Protein AF-A0A7S2WQY6-F1 (afdb_monomer_lite)

Structure (mmCIF, N/CA/C/O backbone):
data_AF-A0A7S2WQY6-F1
#
_entry.id   AF-A0A7S2WQY6-F1
#
loop_
_atom_site.group_PDB
_atom_site.id
_atom_site.type_symbol
_atom_site.label_atom_id
_atom_site.label_alt_id
_atom_site.label_comp_id
_atom_site.label_asym_id
_atom_site.label_entity_id
_atom_site.label_seq_id
_atom_site.pdbx_PDB_ins_code
_atom_site.Cartn_x
_atom_site.Cartn_y
_atom_site.Cartn_z
_atom_site.occupancy
_atom_site.B_iso_or_equiv
_atom_site.auth_seq_id
_atom_site.auth_comp_id
_atom_site.auth_asym_id
_atom_site.auth_atom_id
_atom_site.pdbx_PDB_model_num
ATOM 1 N N . GLU A 1 1 ? -22.633 -5.099 -7.190 1.00 46.19 1 GLU A N 1
ATOM 2 C CA . GLU A 1 1 ? -22.118 -6.079 -6.218 1.00 46.19 1 GLU A CA 1
ATOM 3 C C . GLU A 1 1 ? -22.083 -5.465 -4.827 1.00 46.19 1 GLU A C 1
ATOM 5 O O . GLU A 1 1 ? -21.557 -4.365 -4.621 1.00 46.19 1 GLU A O 1
ATOM 10 N N . GLU A 1 2 ? -22.761 -6.119 -3.889 1.00 47.00 2 GLU A N 1
ATOM 11 C CA . GLU A 1 2 ? -22.623 -5.824 -2.467 1.00 47.00 2 GLU A CA 1
ATOM 12 C C . GLU A 1 2 ? -21.165 -6.069 -2.076 1.00 47.00 2 GLU A C 1
ATOM 14 O O . GLU A 1 2 ? -20.546 -7.041 -2.491 1.00 47.00 2 GLU A O 1
ATOM 19 N N . THR A 1 3 ? -20.582 -5.138 -1.329 1.00 50.50 3 THR A N 1
ATOM 20 C CA . THR A 1 3 ? -19.320 -5.430 -0.648 1.00 50.50 3 THR A CA 1
ATOM 21 C C . THR A 1 3 ? -19.703 -6.437 0.418 1.00 50.50 3 THR A C 1
ATOM 23 O O . THR A 1 3 ? -20.704 -6.178 1.096 1.00 50.50 3 THR A O 1
ATOM 26 N N . PRO A 1 4 ? -18.971 -7.548 0.566 1.00 53.75 4 PRO A N 1
ATOM 27 C CA . PRO A 1 4 ? -19.271 -8.510 1.612 1.00 53.75 4 PRO A CA 1
ATOM 28 C C . PRO A 1 4 ? -19.382 -7.768 2.946 1.00 53.75 4 PRO A C 1
ATOM 30 O O . PRO A 1 4 ? -18.560 -6.891 3.230 1.00 53.75 4 PRO A O 1
ATOM 33 N N . ALA A 1 5 ? -20.402 -8.089 3.744 1.00 59.84 5 ALA A N 1
ATOM 34 C CA . ALA A 1 5 ? -20.611 -7.499 5.071 1.00 59.84 5 ALA A CA 1
ATOM 35 C C . ALA A 1 5 ? -19.356 -7.606 5.975 1.00 59.84 5 ALA A C 1
ATOM 37 O O . ALA A 1 5 ? -19.172 -6.811 6.902 1.00 59.84 5 ALA A O 1
ATOM 38 N N . ASP A 1 6 ? -18.439 -8.507 5.620 1.00 79.38 6 ASP A N 1
ATOM 39 C CA . ASP A 1 6 ? -17.255 -8.904 6.377 1.00 79.38 6 ASP A CA 1
ATOM 40 C C . ASP A 1 6 ? -15.957 -8.175 5.975 1.00 79.38 6 ASP A C 1
ATOM 42 O O . ASP A 1 6 ? -14.879 -8.560 6.408 1.00 79.38 6 ASP A O 1
ATOM 46 N N . VAL A 1 7 ? -16.013 -7.119 5.152 1.00 91.31 7 VAL A N 1
ATOM 47 C CA . VAL A 1 7 ? -14.800 -6.355 4.789 1.00 91.31 7 VAL A CA 1
ATOM 48 C C . VAL A 1 7 ? -14.558 -5.205 5.763 1.00 91.31 7 VAL A C 1
ATOM 50 O O . VAL A 1 7 ? -15.402 -4.320 5.891 1.00 91.31 7 VAL A O 1
ATOM 53 N N . ASP A 1 8 ? -13.395 -5.174 6.415 1.00 94.38 8 ASP A N 1
ATOM 54 C CA . ASP A 1 8 ? -13.014 -4.072 7.314 1.00 94.38 8 ASP A CA 1
ATOM 55 C C . ASP A 1 8 ? -12.303 -2.924 6.601 1.00 94.38 8 ASP A C 1
ATOM 57 O O . ASP A 1 8 ? -12.473 -1.763 6.980 1.00 94.38 8 ASP A O 1
ATOM 61 N N . VAL A 1 9 ? -11.532 -3.241 5.557 1.00 96.25 9 VAL A N 1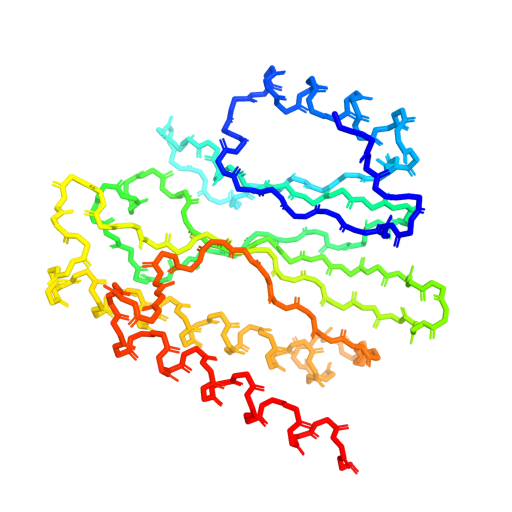
ATOM 62 C CA . VAL A 1 9 ? -10.657 -2.304 4.846 1.00 96.25 9 VAL A CA 1
ATOM 63 C C . VAL A 1 9 ? -10.674 -2.591 3.346 1.00 96.25 9 VAL A C 1
ATOM 65 O O . VAL A 1 9 ? -10.627 -3.743 2.925 1.00 96.25 9 VAL A O 1
ATOM 68 N N . VAL A 1 10 ? -10.686 -1.536 2.527 1.00 96.69 10 VAL A N 1
ATOM 69 C CA . VAL A 1 10 ? -10.531 -1.622 1.068 1.00 96.69 10 VAL A CA 1
ATOM 70 C C . VAL A 1 10 ? -9.435 -0.673 0.595 1.00 96.69 10 VAL A C 1
ATOM 72 O O . VAL A 1 10 ? -9.476 0.528 0.870 1.00 96.69 10 VAL A O 1
ATOM 75 N N . CYS A 1 11 ? -8.487 -1.203 -0.174 1.00 97.31 11 CYS A N 1
ATOM 76 C CA . CYS A 1 11 ? -7.431 -0.443 -0.838 1.00 97.31 11 CYS A CA 1
ATOM 77 C C . CYS A 1 11 ? -7.786 -0.229 -2.313 1.00 97.31 11 CYS A C 1
ATOM 79 O O . CYS A 1 11 ? -8.056 -1.189 -3.027 1.00 97.31 11 CYS A O 1
ATOM 81 N N . PHE A 1 12 ? -7.751 1.019 -2.776 1.00 96.88 12 PHE A N 1
ATOM 82 C CA . PHE A 1 12 ? -7.933 1.378 -4.183 1.00 96.88 12 PHE A CA 1
ATOM 83 C C . PHE A 1 12 ? -6.634 1.897 -4.792 1.00 96.88 12 PHE A C 1
ATOM 85 O O . PHE A 1 12 ? -5.891 2.646 -4.147 1.00 96.88 12 PHE A O 1
ATOM 92 N N . GLN A 1 13 ? -6.432 1.565 -6.063 1.00 94.75 13 GLN A N 1
ATOM 93 C CA . GLN A 1 13 ? -5.445 2.158 -6.957 1.00 94.75 13 GLN A CA 1
ATOM 94 C C . GLN A 1 13 ? -6.175 2.911 -8.083 1.00 94.75 13 GLN A C 1
ATOM 96 O O . GLN A 1 13 ? -7.390 2.801 -8.243 1.00 94.75 13 GLN A O 1
ATOM 101 N N . GLU A 1 14 ? -5.436 3.734 -8.828 1.00 92.38 14 GLU A N 1
ATOM 102 C CA . GLU A 1 14 ? -5.928 4.486 -9.999 1.00 92.38 14 GLU A CA 1
ATOM 103 C C . GLU A 1 14 ? -7.107 5.448 -9.770 1.00 92.38 14 GLU A C 1
ATOM 105 O O . GLU A 1 14 ? -7.723 5.972 -10.701 1.00 92.38 14 GLU A O 1
ATOM 110 N N . LEU A 1 15 ? -7.379 5.808 -8.518 1.00 93.00 15 LEU A N 1
ATOM 111 C CA . LEU A 1 15 ? -8.410 6.775 -8.160 1.00 93.00 15 LEU A CA 1
ATOM 112 C C . LEU A 1 15 ? -7.864 8.209 -8.251 1.00 93.00 15 LEU A C 1
ATOM 114 O O . LEU A 1 15 ? -7.703 8.933 -7.260 1.00 93.00 15 LEU A O 1
ATOM 118 N N . TYR A 1 16 ? -7.498 8.609 -9.469 1.00 88.94 16 TYR A N 1
ATOM 119 C CA . TYR A 1 16 ? -6.784 9.855 -9.758 1.00 88.94 16 TYR A CA 1
ATOM 120 C C . TYR A 1 16 ? -7.664 11.098 -9.600 1.00 88.94 16 TYR A C 1
ATOM 122 O O . TYR A 1 16 ? -7.286 12.069 -8.937 1.00 88.94 16 TYR A O 1
ATOM 130 N N . HIS A 1 17 ? -8.863 11.072 -10.179 1.00 89.38 17 HIS A N 1
ATOM 131 C CA . HIS A 1 17 ? -9.709 12.257 -10.259 1.00 89.38 17 HIS A CA 1
ATOM 132 C C . HIS A 1 17 ? -10.470 12.506 -8.942 1.00 89.38 17 HIS A C 1
ATOM 134 O O . HIS A 1 17 ? -11.079 11.576 -8.408 1.00 89.38 17 HIS A O 1
ATOM 140 N N . PRO A 1 18 ? -10.511 13.745 -8.410 1.00 90.50 18 PRO A N 1
ATOM 141 C CA . PRO A 1 18 ? -11.252 14.052 -7.183 1.00 90.50 18 PRO A CA 1
ATOM 142 C C . PRO A 1 18 ? -12.754 13.746 -7.279 1.00 90.50 18 PRO A C 1
ATOM 144 O O . PRO A 1 18 ? -13.321 13.251 -6.310 1.00 90.50 18 PRO A O 1
ATOM 147 N N . HIS A 1 19 ? -13.394 13.964 -8.434 1.00 93.62 19 HIS A N 1
ATOM 148 C CA . HIS A 1 19 ? -14.803 13.579 -8.625 1.00 93.62 19 HIS A CA 1
ATOM 149 C C . HIS A 1 19 ? -15.028 12.063 -8.537 1.00 93.62 19 HIS A C 1
ATOM 151 O O . HIS A 1 19 ? -15.983 11.632 -7.895 1.00 93.62 19 HIS A O 1
ATOM 157 N N . HIS A 1 20 ? -14.139 11.249 -9.118 1.00 94.50 20 HIS A N 1
ATOM 158 C CA . HIS A 1 20 ? -14.242 9.790 -9.013 1.00 94.50 20 HIS A CA 1
ATOM 159 C C . HIS A 1 20 ? -14.028 9.342 -7.569 1.00 94.50 20 HIS A C 1
ATOM 161 O O . HIS A 1 20 ? -14.797 8.535 -7.059 1.00 94.50 20 HIS A O 1
ATOM 167 N N . PHE A 1 21 ? -13.047 9.937 -6.881 1.00 95.12 21 PHE A N 1
ATOM 168 C CA . PHE A 1 21 ? -12.844 9.697 -5.457 1.00 95.12 21 PHE A CA 1
ATOM 169 C C . PHE A 1 21 ? -14.097 10.014 -4.638 1.00 95.12 21 PHE A C 1
ATOM 171 O O . PHE A 1 21 ? -14.513 9.188 -3.835 1.00 95.12 21 PHE A O 1
ATOM 178 N N . ALA A 1 22 ? -14.722 11.175 -4.853 1.00 96.44 22 ALA A N 1
ATOM 179 C CA . ALA A 1 22 ? -15.924 11.565 -4.123 1.00 96.44 22 ALA A CA 1
ATOM 180 C C . ALA A 1 22 ? -17.066 10.557 -4.323 1.00 96.44 22 ALA A C 1
ATOM 182 O O . ALA A 1 22 ? -17.723 10.182 -3.351 1.00 96.44 22 ALA A O 1
ATOM 183 N N . ARG A 1 23 ? -17.250 10.068 -5.557 1.00 97.00 23 ARG A N 1
ATOM 184 C CA . ARG A 1 23 ? -18.276 9.069 -5.870 1.00 97.00 23 ARG A CA 1
ATOM 185 C C . ARG A 1 23 ? -17.980 7.712 -5.237 1.00 97.00 23 ARG A C 1
ATOM 187 O O . ARG A 1 23 ? -18.872 7.117 -4.643 1.00 97.00 23 ARG A O 1
ATOM 194 N N . VAL A 1 24 ? -16.737 7.238 -5.315 1.00 96.94 24 VAL A N 1
ATOM 195 C CA . VAL A 1 24 ? -16.321 5.996 -4.642 1.00 96.94 24 VAL A CA 1
ATOM 196 C C . VAL A 1 24 ? -16.489 6.132 -3.131 1.00 96.94 24 VAL A C 1
ATOM 198 O O . VAL A 1 24 ? -17.048 5.240 -2.506 1.00 96.94 24 VAL A O 1
ATOM 201 N N . ALA A 1 25 ? -16.093 7.261 -2.544 1.00 96.81 25 ALA A N 1
ATOM 202 C CA . ALA A 1 25 ? -16.229 7.507 -1.113 1.00 96.81 25 ALA A CA 1
ATOM 203 C C . ALA A 1 25 ? -17.690 7.498 -0.651 1.00 96.81 25 ALA A C 1
ATOM 205 O O . ALA A 1 25 ? -17.992 6.964 0.409 1.00 96.81 25 ALA A O 1
ATOM 206 N N . GLU A 1 26 ? -18.609 8.058 -1.438 1.00 97.00 26 GLU A N 1
ATOM 207 C CA . GLU A 1 26 ? -20.047 7.974 -1.168 1.00 97.00 26 GLU A CA 1
ATOM 208 C C . GLU A 1 26 ? -20.534 6.518 -1.134 1.00 97.00 26 GLU A C 1
ATOM 210 O O . GLU A 1 26 ? -21.208 6.117 -0.186 1.00 97.00 26 GLU A O 1
ATOM 215 N N . VAL A 1 27 ? -20.127 5.712 -2.119 1.00 96.12 27 VAL A N 1
ATOM 216 C CA . VAL A 1 27 ? -20.477 4.286 -2.188 1.00 96.12 27 VAL A CA 1
ATOM 217 C C . VAL A 1 27 ? -19.845 3.495 -1.038 1.00 96.12 27 VAL A C 1
ATOM 219 O O . VAL A 1 27 ? -20.504 2.653 -0.443 1.00 96.12 27 VAL A O 1
ATOM 222 N N . MET A 1 28 ? -18.586 3.755 -0.682 1.00 96.12 28 MET A N 1
ATOM 223 C CA . MET A 1 28 ? -17.919 3.077 0.438 1.00 96.12 28 MET A CA 1
ATOM 224 C C . MET A 1 28 ? -18.579 3.420 1.780 1.00 96.12 28 MET A C 1
ATOM 226 O O . MET A 1 28 ? -18.812 2.528 2.595 1.00 96.12 28 MET A O 1
ATOM 230 N N . ARG A 1 29 ? -18.981 4.682 1.985 1.00 95.31 29 ARG A N 1
ATOM 231 C CA . ARG A 1 29 ? -19.723 5.091 3.187 1.00 95.31 29 ARG A CA 1
ATOM 232 C C . ARG A 1 29 ? -21.063 4.377 3.313 1.00 95.31 29 ARG A C 1
ATOM 234 O O . ARG A 1 29 ? -21.386 3.926 4.408 1.00 95.31 29 ARG A O 1
ATOM 241 N N . SER A 1 30 ? -21.825 4.236 2.224 1.00 94.00 30 SER A N 1
ATOM 242 C CA . SER A 1 30 ? -23.102 3.500 2.268 1.00 94.00 30 SER A CA 1
ATOM 243 C C . SER A 1 30 ? -22.925 2.007 2.566 1.00 94.00 30 SER A C 1
ATOM 245 O O . SER A 1 30 ? -23.875 1.345 2.971 1.00 94.00 30 SER A O 1
ATOM 247 N N . LYS A 1 31 ? -21.698 1.496 2.426 1.00 93.12 31 LYS A N 1
ATOM 248 C CA . LYS A 1 31 ? -21.276 0.131 2.759 1.00 93.12 31 LYS A CA 1
ATOM 249 C C . LYS A 1 31 ? -20.642 0.007 4.155 1.00 93.12 31 LYS A C 1
ATOM 251 O O . LYS A 1 31 ? -20.115 -1.047 4.488 1.00 93.12 31 LYS A O 1
ATOM 256 N N . GLY A 1 32 ? -20.668 1.067 4.968 1.00 94.25 32 GLY A N 1
ATOM 257 C CA . GLY A 1 32 ? -20.124 1.079 6.333 1.00 94.25 32 GLY A CA 1
ATOM 258 C C . GLY A 1 32 ? -18.627 1.402 6.439 1.00 94.25 32 GLY A C 1
ATOM 259 O O . GLY A 1 32 ? -18.118 1.557 7.546 1.00 94.25 32 GLY A O 1
ATOM 260 N N . LEU A 1 33 ? -17.921 1.578 5.319 1.00 96.31 33 LEU A N 1
ATOM 261 C CA . LEU A 1 33 ? -16.513 1.988 5.280 1.00 96.31 33 LEU A CA 1
ATOM 262 C C . LEU A 1 33 ? -16.428 3.521 5.343 1.00 96.31 33 LEU A C 1
ATOM 264 O O . LEU A 1 33 ? -16.228 4.207 4.336 1.00 96.31 33 LEU A O 1
ATOM 268 N N . VAL A 1 34 ? -16.688 4.074 6.529 1.00 96.75 34 VAL A N 1
ATOM 269 C CA . VAL A 1 34 ? -16.912 5.517 6.713 1.00 96.75 34 VAL A CA 1
ATOM 270 C C . VAL A 1 34 ? -15.635 6.349 6.787 1.00 96.75 34 VAL A C 1
ATOM 272 O O . VAL A 1 34 ? -15.670 7.555 6.525 1.00 96.75 34 VAL A O 1
ATOM 275 N N . HIS A 1 35 ? -14.507 5.721 7.112 1.00 98.00 35 HIS A N 1
ATOM 276 C CA . HIS A 1 35 ? -13.211 6.379 7.182 1.00 98.00 35 HIS A CA 1
ATOM 277 C C . HIS A 1 35 ? -12.472 6.223 5.860 1.00 98.00 35 HIS A C 1
ATOM 279 O O . HIS A 1 35 ? -12.490 5.158 5.250 1.00 98.00 35 HIS A O 1
ATOM 285 N N . SER A 1 36 ? -11.801 7.283 5.415 1.00 97.50 36 SER A N 1
ATOM 286 C CA . SER A 1 36 ? -11.027 7.261 4.175 1.00 97.50 36 SER A CA 1
ATOM 287 C C . SER A 1 36 ? -9.711 8.006 4.329 1.00 97.50 36 SER A C 1
ATOM 289 O O . SER A 1 36 ? -9.697 9.106 4.881 1.00 97.50 36 SER A O 1
ATOM 291 N N . ALA A 1 37 ? -8.637 7.455 3.775 1.00 96.88 37 ALA A N 1
ATOM 292 C CA . ALA A 1 37 ? -7.338 8.095 3.684 1.00 96.88 37 ALA A CA 1
ATOM 293 C C . ALA A 1 37 ? -6.947 8.279 2.220 1.00 96.88 37 ALA A C 1
ATOM 295 O O . ALA A 1 37 ? -7.047 7.366 1.400 1.00 96.88 37 ALA A O 1
ATOM 296 N N . ARG A 1 38 ? -6.476 9.486 1.911 1.00 93.44 38 ARG A N 1
ATOM 297 C CA . ARG A 1 38 ? -5.922 9.866 0.616 1.00 93.44 38 ARG A CA 1
ATOM 298 C C . ARG A 1 38 ? -4.865 10.925 0.878 1.00 93.44 38 ARG A C 1
ATOM 300 O O . ARG A 1 38 ? -5.197 12.022 1.316 1.00 93.44 38 ARG A O 1
ATOM 307 N N . GLN A 1 39 ? -3.603 10.589 0.644 1.00 90.12 39 GLN A N 1
ATOM 308 C CA . GLN A 1 39 ? -2.484 11.481 0.929 1.00 90.12 39 GLN A CA 1
ATOM 309 C C . GLN A 1 39 ? -1.681 11.737 -0.336 1.00 90.12 39 GLN A C 1
ATOM 311 O O . GLN A 1 39 ? -1.590 10.886 -1.213 1.00 90.12 39 GLN A O 1
ATOM 316 N N . GLN A 1 40 ? -1.103 12.928 -0.427 1.00 83.88 40 GLN A N 1
ATOM 317 C CA . GLN A 1 40 ? -0.255 13.354 -1.531 1.00 83.88 40 GLN A CA 1
ATOM 318 C C . GLN A 1 40 ? 1.179 13.557 -1.044 1.00 83.88 40 GLN A C 1
ATOM 320 O O . GLN A 1 40 ? 1.369 13.873 0.136 1.00 83.88 40 GLN A O 1
ATOM 325 N N . PRO A 1 41 ? 2.185 13.394 -1.923 1.00 77.06 41 PRO A N 1
ATOM 326 C CA . PRO A 1 41 ? 3.561 13.661 -1.547 1.00 77.06 41 PRO A CA 1
ATOM 327 C C . PRO A 1 41 ? 3.720 15.135 -1.133 1.00 77.06 41 PRO A C 1
ATOM 329 O O . PRO A 1 41 ? 3.133 16.020 -1.766 1.00 77.06 41 PRO A O 1
ATOM 332 N N . PRO A 1 42 ? 4.517 15.425 -0.089 1.00 66.06 42 PRO A N 1
ATOM 333 C CA . PRO A 1 42 ? 4.676 16.781 0.441 1.00 66.06 42 PRO A CA 1
ATOM 334 C C . PRO A 1 42 ? 5.365 17.743 -0.541 1.00 66.06 42 PRO A C 1
ATOM 336 O O . PRO A 1 42 ? 5.138 18.949 -0.487 1.00 66.06 42 PRO A O 1
ATOM 339 N N . ARG A 1 43 ? 6.184 17.232 -1.471 1.00 64.06 43 ARG A N 1
ATOM 340 C CA . ARG A 1 43 ? 6.837 18.025 -2.523 1.00 64.06 43 ARG A CA 1
ATOM 341 C C . ARG A 1 43 ? 6.134 17.807 -3.856 1.00 64.06 43 ARG A C 1
ATOM 343 O O . ARG A 1 43 ? 6.400 16.831 -4.550 1.00 64.06 43 ARG A O 1
ATOM 350 N N . ARG A 1 44 ? 5.244 18.731 -4.214 1.00 62.22 44 ARG A N 1
ATOM 351 C CA . ARG A 1 44 ? 4.557 18.729 -5.510 1.00 62.22 44 ARG A CA 1
ATOM 352 C C . ARG A 1 44 ? 5.363 19.496 -6.553 1.00 62.22 44 ARG A C 1
ATOM 354 O O . ARG A 1 44 ? 5.692 20.662 -6.344 1.00 62.22 44 ARG A O 1
ATOM 361 N N . SER A 1 45 ? 5.610 18.880 -7.709 1.00 60.81 45 SER A N 1
ATOM 362 C CA . SER A 1 45 ? 5.842 19.656 -8.931 1.00 60.81 45 SER A CA 1
ATOM 363 C C . SER A 1 45 ? 4.516 20.313 -9.352 1.00 60.81 45 SER A C 1
ATOM 365 O O . SER A 1 45 ? 3.439 19.806 -9.028 1.00 60.81 45 SER A O 1
ATOM 367 N N . ARG A 1 46 ? 4.549 21.432 -10.092 1.00 59.00 46 ARG A N 1
ATOM 368 C CA . ARG A 1 46 ? 3.319 22.089 -10.602 1.00 59.00 46 ARG A CA 1
ATOM 369 C C . ARG A 1 46 ? 2.511 21.203 -11.564 1.00 59.00 46 ARG A C 1
ATOM 371 O O . ARG A 1 46 ? 1.374 21.538 -11.867 1.00 59.00 46 ARG A O 1
ATOM 378 N N . MET A 1 47 ? 3.090 20.092 -12.019 1.00 60.50 47 MET A N 1
ATOM 379 C CA . MET A 1 47 ? 2.477 19.115 -12.923 1.00 60.50 47 MET A CA 1
ATOM 380 C C . MET A 1 47 ? 2.124 17.801 -12.216 1.00 60.50 47 MET A C 1
ATOM 382 O O . MET A 1 47 ? 1.744 16.843 -12.876 1.00 60.50 47 MET A O 1
ATOM 386 N N . CYS A 1 48 ? 2.259 17.731 -10.889 1.00 64.44 48 CYS A N 1
ATOM 387 C CA . CYS A 1 48 ? 1.987 16.521 -10.126 1.00 64.44 48 CYS A CA 1
ATOM 388 C C . CYS A 1 48 ? 0.499 16.151 -10.219 1.00 64.44 48 CYS A C 1
ATOM 390 O O . CYS A 1 48 ? -0.374 16.897 -9.767 1.00 64.44 48 CYS A O 1
ATOM 392 N N . ILE A 1 49 ? 0.224 14.996 -10.824 1.00 71.62 49 ILE A N 1
ATOM 393 C CA . ILE A 1 49 ? -1.097 14.364 -10.829 1.00 71.62 49 ILE A CA 1
ATOM 394 C C . ILE A 1 49 ? -1.258 13.638 -9.486 1.00 71.62 49 ILE A C 1
ATOM 396 O O . ILE A 1 49 ? -0.276 13.263 -8.846 1.00 71.62 49 ILE A O 1
ATOM 400 N N . HIS A 1 50 ? -2.495 13.444 -9.021 1.00 80.69 50 HIS A N 1
ATOM 401 C CA . HIS A 1 50 ? -2.728 12.638 -7.823 1.00 80.69 50 HIS A CA 1
ATOM 402 C C . HIS A 1 50 ? -2.125 11.219 -7.989 1.00 80.69 50 HIS A C 1
ATOM 404 O O . HIS A 1 50 ? -2.073 10.707 -9.097 1.00 80.69 50 HIS A O 1
ATOM 410 N N . ASN A 1 51 ? -1.701 10.546 -6.915 1.00 85.94 51 ASN A N 1
ATOM 411 C CA . ASN A 1 51 ? -1.059 9.214 -6.983 1.00 85.94 51 ASN A CA 1
ATOM 412 C C . ASN A 1 51 ? -2.042 8.059 -7.250 1.00 85.94 51 ASN A C 1
ATOM 414 O O . ASN A 1 51 ? -1.658 6.962 -7.631 1.00 85.94 51 ASN A O 1
ATOM 418 N N . GLY A 1 52 ? -3.329 8.326 -7.054 1.00 91.00 52 GLY A N 1
ATOM 419 C CA . GLY A 1 52 ? -4.426 7.392 -7.306 1.00 91.00 52 GLY A CA 1
ATOM 420 C C . GLY A 1 52 ? -4.709 6.420 -6.160 1.00 91.00 52 GLY A C 1
ATOM 421 O O . GLY A 1 52 ? -5.656 5.650 -6.259 1.00 91.00 52 GLY A O 1
ATOM 422 N N . LEU A 1 53 ? -3.951 6.478 -5.063 1.00 95.56 53 LEU A N 1
ATOM 423 C CA . LEU A 1 53 ? -4.167 5.607 -3.914 1.00 95.56 53 LEU A CA 1
ATOM 424 C C . LEU A 1 53 ? -5.252 6.158 -2.991 1.00 95.56 53 LEU A C 1
ATOM 426 O O . LEU A 1 53 ? -5.291 7.359 -2.698 1.00 95.56 53 LEU A O 1
ATOM 430 N N . ALA A 1 54 ? -6.098 5.262 -2.496 1.00 97.06 54 ALA A N 1
ATOM 431 C CA . ALA A 1 54 ? -7.021 5.530 -1.403 1.00 97.06 54 ALA A CA 1
ATOM 432 C C . ALA A 1 54 ? -7.198 4.280 -0.535 1.00 97.06 54 ALA A C 1
ATOM 434 O O . ALA A 1 54 ? -7.102 3.158 -1.027 1.00 97.06 54 ALA A O 1
ATOM 435 N N . ILE A 1 55 ? -7.459 4.476 0.753 1.00 98.19 55 ILE A N 1
ATOM 436 C CA . ILE A 1 55 ? -7.840 3.405 1.680 1.00 98.19 55 ILE A CA 1
ATOM 437 C C . ILE A 1 55 ? -9.169 3.799 2.310 1.00 98.19 55 ILE A C 1
ATOM 439 O O . ILE A 1 55 ? -9.318 4.944 2.735 1.00 98.19 55 ILE A O 1
ATOM 443 N N . PHE A 1 56 ? -10.117 2.869 2.369 1.00 97.88 56 PHE A N 1
ATOM 444 C CA . PHE A 1 56 ? -11.382 3.012 3.085 1.00 97.88 56 PHE A CA 1
ATOM 445 C C . PHE A 1 56 ? -11.446 1.985 4.211 1.00 97.88 56 PHE A C 1
ATOM 447 O O . PHE A 1 56 ? -10.980 0.866 4.027 1.00 97.88 56 PHE A O 1
ATOM 454 N N . SER A 1 57 ? -12.002 2.357 5.362 1.00 97.44 57 SER A N 1
ATOM 455 C CA . SER A 1 57 ? -12.075 1.490 6.541 1.00 97.44 57 SER A CA 1
ATOM 456 C C . SER A 1 57 ? -13.355 1.718 7.344 1.00 97.44 57 SER A C 1
ATOM 458 O O . SER A 1 57 ? -13.902 2.828 7.363 1.00 97.44 57 SER A O 1
ATOM 460 N N . LYS A 1 58 ? -13.818 0.667 8.029 1.00 96.31 58 LYS A N 1
ATOM 461 C CA . LYS A 1 58 ? -14.855 0.748 9.070 1.00 96.31 58 LYS A CA 1
ATOM 462 C C . LYS A 1 58 ? -14.348 1.463 10.324 1.00 96.31 58 LYS A C 1
ATOM 464 O O . LYS A 1 58 ? -15.142 2.073 11.034 1.00 96.31 58 LYS A O 1
ATOM 469 N N . THR A 1 59 ? -13.042 1.417 10.584 1.00 97.19 59 THR A N 1
ATOM 470 C CA . THR A 1 59 ? -12.400 1.983 11.777 1.00 97.19 59 THR A CA 1
ATOM 471 C C . THR A 1 59 ? -11.511 3.189 11.443 1.00 97.19 59 THR A C 1
ATOM 473 O O . THR A 1 59 ? -11.087 3.357 10.293 1.00 97.19 59 THR A O 1
ATOM 476 N N . PRO A 1 60 ? -11.246 4.092 12.411 1.00 98.00 60 PRO A N 1
ATOM 477 C CA . PRO A 1 60 ? -10.472 5.302 12.153 1.00 98.00 60 PRO A CA 1
ATOM 478 C C . PRO A 1 60 ? -9.075 5.014 11.595 1.00 98.00 60 PRO A C 1
ATOM 480 O O . PRO A 1 60 ? -8.315 4.220 12.153 1.00 98.00 60 PRO A O 1
ATOM 483 N N . LEU A 1 61 ? -8.723 5.710 10.513 1.00 97.62 61 LEU A N 1
ATOM 484 C CA . LEU A 1 61 ? -7.397 5.661 9.901 1.00 97.62 61 LEU A CA 1
ATOM 485 C C . LEU A 1 61 ? -6.504 6.735 10.535 1.00 97.62 61 LEU A C 1
ATOM 487 O O . LEU A 1 61 ? -6.814 7.927 10.477 1.00 97.62 61 LEU A O 1
ATOM 491 N N . LYS A 1 62 ? -5.398 6.311 11.141 1.00 94.88 62 LYS A N 1
ATOM 492 C CA . LYS A 1 62 ? -4.430 7.144 11.859 1.00 94.88 62 LYS A CA 1
ATOM 493 C C . LYS A 1 62 ? -3.190 7.391 10.996 1.00 94.88 62 LYS A C 1
ATOM 495 O O . LYS A 1 62 ? -2.800 6.553 10.182 1.00 94.88 62 LYS A O 1
ATOM 500 N N . SER A 1 63 ? -2.568 8.551 11.207 1.00 89.25 63 SER A N 1
ATOM 501 C CA . SER A 1 63 ? -1.237 8.907 10.688 1.00 89.25 63 SER A CA 1
ATOM 502 C C . SER A 1 63 ? -1.012 8.644 9.185 1.00 89.25 63 SER A C 1
ATOM 504 O O . SER A 1 63 ? 0.019 8.070 8.824 1.00 89.25 63 SER A O 1
ATOM 506 N N . PRO A 1 64 ? -1.932 9.049 8.283 1.00 94.06 64 PRO A N 1
ATOM 507 C CA . PRO A 1 64 ? -1.772 8.779 6.863 1.00 94.06 64 PRO A CA 1
ATOM 508 C C . PRO A 1 64 ? -0.528 9.469 6.306 1.00 94.06 64 PRO A C 1
ATOM 510 O O . PRO A 1 64 ? -0.363 10.685 6.416 1.00 94.06 64 PRO A O 1
ATOM 513 N N . ARG A 1 65 ? 0.332 8.693 5.649 1.00 92.19 65 ARG A N 1
ATOM 514 C CA . ARG A 1 65 ? 1.540 9.195 4.991 1.00 92.19 65 ARG A CA 1
ATOM 515 C C . ARG A 1 65 ? 1.687 8.594 3.606 1.00 92.19 65 ARG A C 1
ATOM 517 O O . ARG A 1 65 ? 1.374 7.429 3.388 1.00 92.19 65 ARG A O 1
ATOM 524 N N . PHE A 1 66 ? 2.178 9.401 2.673 1.00 92.56 66 PHE A N 1
ATOM 525 C CA . PHE A 1 66 ? 2.506 8.942 1.331 1.00 92.56 66 PHE A CA 1
ATOM 526 C C . PHE A 1 66 ? 4.017 8.996 1.126 1.00 92.56 66 PHE A C 1
ATOM 528 O O . PHE A 1 66 ? 4.619 10.062 1.278 1.00 92.56 66 PHE A O 1
ATOM 535 N N . LEU A 1 67 ? 4.611 7.856 0.782 1.00 91.25 67 LEU A N 1
ATOM 536 C CA . LEU A 1 67 ? 6.037 7.714 0.510 1.00 91.25 67 LEU A CA 1
ATOM 537 C C . LEU A 1 67 ? 6.247 7.471 -0.983 1.00 91.25 67 LEU A C 1
ATOM 539 O O . LEU A 1 67 ? 5.595 6.616 -1.572 1.00 91.25 67 LEU A O 1
ATOM 543 N N . LEU A 1 68 ? 7.148 8.239 -1.593 1.00 90.75 68 LEU A N 1
ATOM 544 C CA . LEU A 1 68 ? 7.498 8.097 -3.005 1.00 90.75 68 LEU A CA 1
ATOM 545 C C . LEU A 1 68 ? 8.516 6.978 -3.199 1.00 90.75 68 LEU A C 1
ATOM 547 O O . LEU A 1 68 ? 9.457 6.852 -2.407 1.00 90.75 68 LEU A O 1
ATOM 551 N N . PHE A 1 69 ? 8.382 6.241 -4.299 1.00 90.88 69 PHE A N 1
ATOM 552 C CA . PHE A 1 69 ? 9.464 5.374 -4.745 1.00 90.88 69 PHE A CA 1
ATOM 553 C C . PHE A 1 69 ? 10.678 6.199 -5.181 1.00 90.88 69 PHE A C 1
ATOM 555 O O . PHE A 1 69 ? 10.560 7.282 -5.761 1.00 90.88 69 PHE A O 1
ATOM 562 N N . THR A 1 70 ? 11.868 5.693 -4.863 1.00 87.06 70 THR A N 1
ATOM 563 C CA . THR A 1 70 ? 13.144 6.353 -5.192 1.00 87.06 70 THR A CA 1
ATOM 564 C C . THR A 1 70 ? 13.556 6.113 -6.639 1.00 87.06 70 THR A C 1
ATOM 566 O O . THR A 1 70 ? 14.086 7.014 -7.296 1.00 87.06 70 THR A O 1
ATOM 569 N N . ARG A 1 71 ? 13.279 4.911 -7.152 1.00 81.06 71 ARG A N 1
ATOM 570 C CA . ARG A 1 71 ? 13.340 4.583 -8.576 1.00 81.06 71 ARG A CA 1
ATOM 571 C C . ARG A 1 71 ? 11.924 4.632 -9.133 1.00 81.06 71 ARG A C 1
ATOM 573 O O . ARG A 1 71 ? 11.000 4.161 -8.493 1.00 81.06 71 ARG A O 1
ATOM 580 N N . ALA A 1 72 ? 11.773 5.239 -10.302 1.00 74.56 72 ALA A N 1
ATOM 581 C CA . ALA A 1 72 ? 10.503 5.337 -11.007 1.00 74.56 72 ALA A CA 1
ATOM 582 C C . ALA A 1 72 ? 10.782 5.416 -12.508 1.00 74.56 72 ALA A C 1
ATOM 584 O O . ALA A 1 72 ? 11.824 5.947 -12.923 1.00 74.56 72 ALA A O 1
ATOM 585 N N . HIS A 1 73 ? 9.845 4.935 -13.323 1.00 70.75 73 HIS A N 1
ATOM 586 C CA . HIS A 1 73 ? 9.920 5.109 -14.768 1.00 70.75 73 HIS A CA 1
ATOM 587 C C . HIS A 1 73 ? 9.873 6.605 -15.127 1.00 70.75 73 HIS A C 1
ATOM 589 O O . HIS A 1 73 ? 9.283 7.409 -14.406 1.00 70.75 73 HIS A O 1
ATOM 595 N N . TRP A 1 74 ? 10.499 7.018 -16.233 1.00 63.06 74 TRP A N 1
ATOM 596 C CA . TRP A 1 74 ? 10.747 8.441 -16.526 1.00 63.06 74 TRP A CA 1
ATOM 597 C C . TRP A 1 74 ? 9.471 9.303 -16.562 1.00 63.06 74 TRP A C 1
ATOM 599 O O . TRP A 1 74 ? 9.480 10.427 -16.058 1.00 63.06 74 TRP A O 1
ATOM 609 N N . VAL A 1 75 ? 8.364 8.759 -17.081 1.00 61.28 75 VAL A N 1
ATOM 610 C CA . VAL A 1 75 ? 7.042 9.414 -17.077 1.00 61.28 75 VAL A CA 1
ATOM 611 C C . VAL A 1 75 ? 6.524 9.588 -15.647 1.00 61.28 75 VAL A C 1
ATOM 613 O O . VAL A 1 75 ? 6.098 10.667 -15.249 1.00 61.28 75 VAL A O 1
ATOM 616 N N . GLU A 1 76 ? 6.594 8.534 -14.841 1.00 65.56 76 GLU A N 1
ATOM 617 C CA . GLU A 1 76 ? 6.077 8.508 -13.469 1.00 65.56 76 GLU A CA 1
ATOM 618 C C . GLU A 1 76 ? 6.920 9.384 -12.538 1.00 65.56 76 GLU A C 1
ATOM 620 O O . GLU A 1 76 ? 6.383 10.063 -11.665 1.00 65.56 76 GLU A O 1
ATOM 625 N N . ARG A 1 77 ? 8.233 9.457 -12.785 1.00 60.91 77 ARG A N 1
ATOM 626 C CA . ARG A 1 77 ? 9.157 10.370 -12.108 1.00 60.91 77 ARG A CA 1
ATOM 627 C C . ARG A 1 77 ? 8.791 11.834 -12.349 1.00 60.91 77 ARG A C 1
ATOM 629 O O . ARG A 1 77 ? 8.970 12.657 -11.454 1.00 60.91 77 ARG A O 1
ATOM 636 N N . TYR A 1 78 ? 8.269 12.160 -13.531 1.00 56.53 78 TYR A N 1
ATOM 637 C CA . TYR A 1 78 ? 7.831 13.515 -13.865 1.00 56.53 78 TYR A CA 1
ATOM 638 C C . TYR A 1 78 ? 6.536 13.906 -13.139 1.00 56.53 78 TYR A C 1
ATOM 640 O O . TYR A 1 78 ? 6.402 15.034 -12.657 1.00 56.53 78 TYR A O 1
ATOM 648 N N . PHE A 1 79 ? 5.605 12.958 -13.009 1.00 63.47 79 PHE A N 1
ATOM 649 C CA . PHE A 1 79 ? 4.326 13.186 -12.336 1.00 63.47 79 PHE A CA 1
ATOM 650 C C . PHE A 1 79 ? 4.379 12.972 -10.817 1.00 63.47 79 PHE A C 1
ATOM 652 O O . PHE A 1 79 ? 3.513 13.489 -10.113 1.00 63.47 79 PHE A O 1
ATOM 659 N N . GLY A 1 80 ? 5.393 12.275 -10.292 1.00 60.41 80 GLY A N 1
ATOM 660 C CA . GLY A 1 80 ? 5.555 12.016 -8.858 1.00 60.41 80 GLY A CA 1
ATOM 661 C C . GLY A 1 80 ? 4.401 11.201 -8.268 1.00 60.41 80 GLY A C 1
ATOM 662 O O . GLY A 1 80 ? 3.935 11.496 -7.170 1.00 60.41 80 GLY A O 1
ATOM 663 N N . THR A 1 81 ? 3.885 10.232 -9.028 1.00 74.88 81 THR A N 1
ATOM 664 C CA . THR A 1 81 ? 2.600 9.570 -8.746 1.00 74.88 81 THR A CA 1
ATOM 665 C C . THR A 1 81 ? 2.713 8.192 -8.110 1.00 74.88 81 THR A C 1
ATOM 667 O O . THR A 1 81 ? 1.729 7.732 -7.543 1.00 74.88 81 THR A O 1
ATOM 670 N N . LYS A 1 82 ? 3.860 7.515 -8.190 1.00 86.25 82 LYS A N 1
ATOM 671 C CA . LYS A 1 82 ? 4.007 6.127 -7.725 1.00 86.25 82 LYS A CA 1
ATOM 672 C C . LYS A 1 82 ? 4.686 6.066 -6.359 1.00 86.25 82 LYS A C 1
ATOM 674 O O . LYS A 1 82 ? 5.607 6.833 -6.067 1.00 86.25 82 LYS A O 1
ATOM 679 N N . GLY A 1 83 ? 4.182 5.189 -5.502 1.00 91.75 83 GLY A N 1
ATOM 680 C CA . GLY A 1 83 ? 4.607 5.097 -4.114 1.00 91.75 83 GLY A CA 1
ATOM 681 C C . GLY A 1 83 ? 3.653 4.267 -3.269 1.00 91.75 83 GLY A C 1
ATOM 682 O O . GLY A 1 83 ? 2.846 3.497 -3.792 1.00 91.75 83 GLY A O 1
ATOM 683 N N . ALA A 1 84 ? 3.727 4.475 -1.958 1.00 95.00 84 ALA A N 1
ATOM 684 C CA . ALA A 1 84 ? 2.913 3.791 -0.967 1.00 95.00 84 ALA A CA 1
ATOM 685 C C . ALA A 1 84 ? 2.110 4.779 -0.116 1.00 95.00 84 ALA A C 1
ATOM 687 O O . ALA A 1 84 ? 2.645 5.781 0.364 1.00 95.00 84 ALA A O 1
ATOM 688 N N . LEU A 1 85 ? 0.834 4.471 0.112 1.00 96.25 85 LEU A N 1
ATOM 689 C CA . LEU A 1 85 ? -0.005 5.105 1.123 1.00 96.25 85 LEU A CA 1
ATOM 690 C C . LEU A 1 85 ? -0.023 4.207 2.361 1.00 96.25 85 LEU A C 1
ATOM 692 O O . LEU A 1 85 ? -0.572 3.109 2.316 1.00 96.25 85 LEU A O 1
ATOM 696 N N . ILE A 1 86 ? 0.569 4.690 3.450 1.00 95.88 86 ILE A N 1
ATOM 697 C CA . ILE A 1 86 ? 0.679 3.961 4.714 1.00 95.88 86 ILE A CA 1
ATOM 698 C C . ILE A 1 86 ? -0.245 4.607 5.741 1.00 95.88 86 ILE A C 1
ATOM 700 O O . ILE A 1 86 ? -0.227 5.831 5.909 1.00 95.88 86 ILE A O 1
ATOM 704 N N . VAL A 1 87 ? -1.040 3.786 6.418 1.00 96.94 87 VAL A N 1
ATOM 705 C CA . VAL A 1 87 ? -1.950 4.187 7.497 1.00 96.94 87 VAL A CA 1
ATOM 706 C C . VAL A 1 87 ? -1.906 3.155 8.618 1.00 96.94 87 VAL A C 1
ATOM 708 O O . VAL A 1 87 ? -1.510 2.012 8.409 1.00 96.94 87 VAL A O 1
ATOM 711 N N . GLU A 1 88 ? -2.346 3.548 9.804 1.00 96.25 88 GLU A N 1
ATOM 712 C CA . GLU A 1 88 ? -2.557 2.637 10.931 1.00 96.25 88 GLU A CA 1
ATOM 713 C C . GLU A 1 88 ? -4.041 2.621 11.297 1.00 96.25 88 GLU A C 1
ATOM 715 O O . GLU A 1 88 ? -4.723 3.643 11.192 1.00 96.25 88 GLU A O 1
ATOM 720 N N . THR A 1 89 ? -4.567 1.482 11.730 1.00 97.12 89 THR A N 1
ATOM 721 C CA . THR A 1 89 ? -5.958 1.386 12.180 1.00 97.12 89 THR A CA 1
ATOM 722 C C . THR A 1 89 ? -6.131 0.260 13.190 1.00 97.12 89 THR A C 1
ATOM 724 O O . THR A 1 89 ? -5.397 -0.716 13.153 1.00 97.12 89 THR A O 1
ATOM 727 N N . GLU A 1 90 ? -7.082 0.402 14.107 1.00 96.81 90 GLU A N 1
ATOM 728 C CA . GLU A 1 90 ? -7.435 -0.667 15.050 1.00 96.81 90 GLU A CA 1
ATOM 729 C C . GLU A 1 90 ? -8.500 -1.540 14.386 1.00 96.81 90 GLU A C 1
ATOM 731 O O . GLU A 1 90 ? -9.569 -1.023 14.047 1.00 96.81 90 GLU A O 1
ATOM 736 N N . ILE A 1 91 ? -8.240 -2.831 14.187 1.00 95.00 91 ILE A N 1
ATOM 737 C CA . ILE A 1 91 ? -9.223 -3.776 13.642 1.00 95.00 91 ILE A CA 1
ATOM 738 C C . ILE A 1 91 ? -9.731 -4.680 14.777 1.00 95.00 91 ILE A C 1
ATOM 740 O O . ILE A 1 91 ? -8.918 -5.337 15.437 1.00 95.00 91 ILE A O 1
ATOM 744 N N . PRO A 1 92 ? -11.055 -4.742 15.029 1.00 91.94 92 PRO A N 1
ATOM 745 C CA . PRO A 1 92 ? -11.624 -5.620 16.047 1.00 91.94 92 PRO A CA 1
ATOM 746 C C . PRO A 1 92 ? -11.183 -7.076 15.863 1.00 91.94 92 PRO A C 1
ATOM 748 O O . PRO A 1 92 ? -11.309 -7.637 14.781 1.00 91.94 92 PRO A O 1
ATOM 751 N N . GLY A 1 93 ? -10.669 -7.688 16.929 1.00 92.56 93 GLY A N 1
ATOM 752 C CA . GLY A 1 93 ? -10.184 -9.073 16.908 1.00 92.56 93 GLY A CA 1
ATOM 753 C C . GLY A 1 93 ? -8.759 -9.266 16.374 1.00 92.56 93 GLY A C 1
ATOM 754 O O . GLY A 1 93 ? -8.235 -10.364 16.527 1.00 92.56 93 GLY A O 1
ATOM 755 N N . ILE A 1 94 ? -8.124 -8.229 15.811 1.00 94.00 94 ILE A N 1
ATOM 756 C CA . ILE A 1 94 ? -6.714 -8.263 15.377 1.00 94.00 94 ILE A CA 1
ATOM 757 C C . ILE A 1 94 ? -5.849 -7.347 16.252 1.00 94.00 94 ILE A C 1
ATOM 759 O O . ILE A 1 94 ? -4.809 -7.783 16.727 1.00 94.00 94 ILE A O 1
ATOM 763 N N . GLY A 1 95 ? -6.290 -6.109 16.499 1.00 95.44 95 GLY A N 1
ATOM 764 C CA . GLY A 1 95 ? -5.503 -5.080 17.188 1.00 95.44 95 GLY A CA 1
ATOM 765 C C . GLY A 1 95 ? -5.044 -3.966 16.245 1.00 95.44 95 GLY A C 1
ATOM 766 O O . GLY A 1 95 ? -5.733 -3.646 15.270 1.00 95.44 95 GLY A O 1
ATOM 767 N N . LEU A 1 96 ? -3.893 -3.365 16.534 1.00 95.56 96 LEU A N 1
ATOM 768 C CA . LEU A 1 96 ? -3.290 -2.308 15.735 1.00 95.56 96 LEU A CA 1
ATOM 769 C C . LEU A 1 96 ? -2.711 -2.890 14.443 1.00 95.56 96 LEU A C 1
ATOM 771 O O . LEU A 1 96 ? -1.748 -3.648 14.458 1.00 95.56 96 LEU A O 1
ATOM 775 N N . VAL A 1 97 ? -3.249 -2.482 13.299 1.00 96.56 97 VAL A N 1
ATOM 776 C CA . VAL A 1 97 ? -2.798 -2.927 11.978 1.00 96.56 97 VAL A CA 1
ATOM 777 C C . VAL A 1 97 ? -2.154 -1.772 11.224 1.00 96.56 97 VAL A C 1
ATOM 779 O O . VAL A 1 97 ? -2.750 -0.702 11.072 1.00 96.56 97 VAL A O 1
ATOM 782 N N . SER A 1 98 ? -0.948 -1.995 10.700 1.00 96.56 98 SER A N 1
ATOM 783 C CA . SER A 1 98 ? -0.337 -1.108 9.711 1.00 96.56 98 SER A CA 1
ATOM 784 C C . SER A 1 98 ? -0.702 -1.573 8.304 1.00 96.56 98 SER A C 1
ATOM 786 O O . SER A 1 98 ? -0.433 -2.709 7.922 1.00 96.56 98 SER A O 1
ATOM 788 N N . LEU A 1 99 ? -1.325 -0.690 7.529 1.00 97.50 99 LEU A N 1
ATOM 789 C CA . LEU A 1 99 ? -1.777 -0.954 6.168 1.00 97.50 99 LEU A CA 1
ATOM 790 C C . LEU A 1 99 ? -0.914 -0.160 5.191 1.00 97.50 99 LEU A C 1
ATOM 792 O O . LEU A 1 99 ? -0.831 1.067 5.285 1.00 97.50 99 LEU A O 1
ATOM 796 N N . THR A 1 100 ? -0.327 -0.846 4.218 1.00 97.38 100 THR A N 1
ATOM 797 C CA . THR A 1 100 ? 0.460 -0.251 3.138 1.00 97.38 100 THR A CA 1
ATOM 798 C C . THR A 1 100 ? -0.222 -0.541 1.806 1.00 97.38 100 THR A C 1
ATOM 800 O O . THR A 1 100 ? -0.168 -1.661 1.308 1.00 97.38 100 THR A O 1
ATOM 803 N N . ASN A 1 101 ? -0.881 0.469 1.233 1.00 97.88 101 ASN A N 1
ATOM 804 C CA . ASN A 1 101 ? -1.447 0.403 -0.114 1.00 97.88 101 ASN A CA 1
ATOM 805 C C . ASN A 1 101 ? -0.390 0.847 -1.133 1.00 97.88 101 ASN A C 1
ATOM 807 O O . ASN A 1 101 ? 0.132 1.958 -1.008 1.00 97.88 101 ASN A O 1
ATOM 811 N N . VAL A 1 102 ? -0.090 0.018 -2.131 1.00 96.62 102 VAL A N 1
ATOM 812 C CA . VAL A 1 102 ? 0.913 0.300 -3.167 1.00 96.62 102 VAL A CA 1
ATOM 813 C C . VAL A 1 102 ? 0.331 0.276 -4.573 1.00 96.62 102 VAL A C 1
ATOM 815 O O . VAL A 1 102 ? -0.696 -0.340 -4.854 1.00 96.62 102 VAL A O 1
ATOM 818 N N . HIS A 1 103 ? 1.023 0.957 -5.479 1.00 94.25 103 HIS A N 1
ATOM 819 C CA . HIS A 1 103 ? 0.823 0.801 -6.910 1.00 94.25 103 HIS A CA 1
ATOM 820 C C . HIS A 1 103 ? 2.189 0.922 -7.584 1.00 94.25 103 HIS A C 1
ATOM 822 O O . HIS A 1 103 ? 2.721 2.029 -7.689 1.00 94.25 103 HIS A O 1
ATOM 828 N N . LEU A 1 104 ? 2.765 -0.212 -7.978 1.00 93.25 104 LEU A N 1
ATOM 829 C CA . LEU A 1 104 ? 4.081 -0.293 -8.617 1.00 93.25 104 LEU A CA 1
ATOM 830 C C . LEU 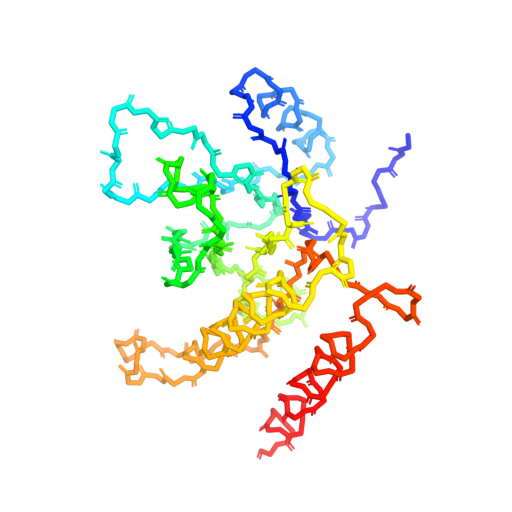A 1 104 ? 3.986 0.105 -10.095 1.00 93.25 104 LEU A C 1
ATOM 832 O O . LEU A 1 104 ? 2.895 0.318 -10.643 1.00 93.25 104 LEU A O 1
ATOM 836 N N . THR A 1 105 ? 5.131 0.274 -10.745 1.00 89.50 105 THR A N 1
ATOM 837 C CA . THR A 1 105 ? 5.202 0.644 -12.155 1.00 89.50 105 THR A CA 1
ATOM 838 C C . THR A 1 105 ? 4.636 -0.457 -13.058 1.00 89.50 105 THR A C 1
ATOM 840 O O . THR A 1 105 ? 4.956 -1.642 -12.938 1.00 89.50 105 THR A O 1
ATOM 843 N N . ALA A 1 106 ? 3.810 -0.045 -14.020 1.00 84.12 106 ALA A N 1
ATOM 844 C CA . ALA A 1 106 ? 3.380 -0.898 -15.127 1.00 84.12 106 ALA A CA 1
ATOM 845 C C . ALA A 1 106 ? 4.369 -0.842 -16.311 1.00 84.12 106 ALA A C 1
ATOM 847 O O . ALA A 1 106 ? 4.224 -1.587 -17.274 1.00 84.12 106 ALA A O 1
ATOM 848 N N . GLY A 1 107 ? 5.364 0.060 -16.269 1.00 73.25 107 GLY A N 1
ATOM 849 C CA . GLY A 1 107 ? 6.271 0.337 -17.392 1.00 73.25 107 GLY A CA 1
ATOM 850 C C . GLY A 1 107 ? 5.778 1.394 -18.388 1.00 73.25 107 GLY A C 1
ATOM 851 O O . GLY A 1 107 ? 6.468 1.700 -19.365 1.00 73.25 107 GLY A O 1
ATOM 852 N N . GLY A 1 108 ? 4.609 1.998 -18.146 1.00 67.38 108 GLY A N 1
ATOM 853 C CA . GLY A 1 108 ? 4.015 3.014 -19.019 1.00 67.38 108 GLY A CA 1
ATOM 854 C C . GLY A 1 108 ? 3.573 2.441 -20.371 1.00 67.38 108 GLY A C 1
ATOM 855 O O . GLY A 1 108 ? 2.827 1.474 -20.415 1.00 67.38 108 GLY A O 1
ATOM 856 N N . ALA A 1 109 ? 4.020 3.047 -21.478 1.00 55.94 109 ALA A N 1
ATOM 857 C CA . ALA A 1 109 ? 3.730 2.578 -22.843 1.00 55.94 109 ALA A CA 1
ATOM 858 C C . ALA A 1 109 ? 4.670 1.451 -23.327 1.00 55.94 109 ALA A C 1
ATOM 860 O O . ALA A 1 109 ? 4.589 1.025 -24.479 1.00 55.94 109 ALA A O 1
ATOM 861 N N . SER A 1 110 ? 5.598 1.007 -22.477 1.00 57.19 110 SER A N 1
ATOM 862 C CA . SER A 1 110 ? 6.518 -0.091 -22.776 1.00 57.19 110 SER A CA 1
ATOM 863 C C . SER A 1 110 ? 5.867 -1.441 -22.465 1.00 57.19 110 SER A C 1
ATOM 865 O O . SER A 1 110 ? 4.974 -1.527 -21.629 1.00 57.19 110 SER A O 1
ATOM 867 N N . ASN A 1 111 ? 6.342 -2.516 -23.102 1.00 58.56 111 ASN A N 1
ATOM 868 C CA . ASN A 1 111 ? 5.948 -3.880 -22.740 1.00 58.56 111 A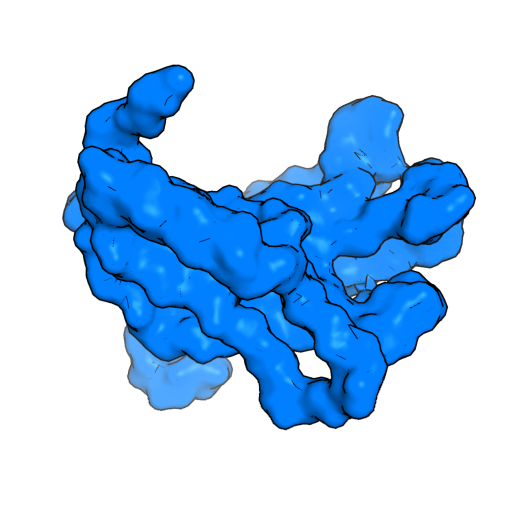SN A CA 1
ATOM 869 C C . ASN A 1 111 ? 6.281 -4.147 -21.257 1.00 58.56 111 ASN A C 1
ATOM 871 O O . ASN A 1 111 ? 7.395 -3.847 -20.824 1.00 58.56 111 ASN A O 1
ATOM 875 N N . ALA A 1 112 ? 5.339 -4.724 -20.506 1.00 56.56 112 ALA A N 1
ATOM 876 C CA . ALA A 1 112 ? 5.500 -5.065 -19.093 1.00 56.56 112 ALA A CA 1
ATOM 877 C C . ALA A 1 112 ? 6.686 -6.013 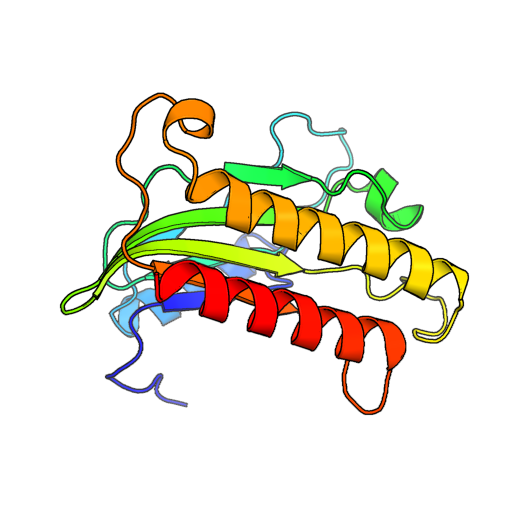-18.826 1.00 56.56 112 ALA A C 1
ATOM 879 O O . ALA A 1 112 ? 7.261 -5.945 -17.747 1.00 56.56 112 ALA A O 1
ATOM 880 N N . ASN A 1 113 ? 7.083 -6.819 -19.824 1.00 58.78 113 ASN A N 1
ATOM 881 C CA . ASN A 1 113 ? 8.247 -7.718 -19.790 1.00 58.78 113 ASN A CA 1
ATOM 882 C C . ASN A 1 113 ? 9.553 -7.051 -20.273 1.00 58.78 113 ASN A C 1
ATOM 884 O O . ASN A 1 113 ? 10.485 -7.728 -20.710 1.00 58.78 113 ASN A O 1
ATOM 888 N N . ASN A 1 114 ? 9.617 -5.719 -20.302 1.00 69.06 114 ASN A N 1
ATOM 889 C CA . ASN A 1 114 ? 10.861 -5.020 -20.596 1.00 69.06 114 ASN A CA 1
ATOM 890 C C . ASN A 1 114 ? 11.807 -5.153 -19.385 1.00 69.06 114 ASN A C 1
ATOM 892 O O . ASN A 1 114 ? 11.430 -4.700 -18.303 1.00 69.06 114 ASN A O 1
ATOM 896 N N . PRO A 1 115 ? 13.040 -5.674 -19.552 1.00 74.75 115 PRO A N 1
ATOM 897 C CA . PRO A 1 115 ? 13.985 -5.842 -18.444 1.00 74.75 115 PRO A CA 1
ATOM 898 C C . PRO A 1 115 ? 14.222 -4.562 -17.631 1.00 74.75 115 PRO A C 1
ATOM 900 O O . PRO A 1 115 ? 14.318 -4.601 -16.411 1.00 74.75 115 PRO A O 1
ATOM 903 N N . GLY A 1 116 ? 14.233 -3.395 -18.287 1.00 79.75 116 GLY A N 1
ATOM 904 C CA . GLY A 1 116 ? 14.402 -2.118 -17.592 1.00 79.75 116 GLY A CA 1
ATOM 905 C C . GLY A 1 116 ? 13.203 -1.714 -16.726 1.00 79.75 116 GLY A C 1
ATOM 906 O O . GLY A 1 116 ? 13.366 -0.939 -15.786 1.00 79.75 116 GLY A O 1
ATOM 907 N N . VAL A 1 117 ? 12.003 -2.217 -17.028 1.00 84.25 117 VAL A N 1
ATOM 908 C CA . VAL A 1 117 ? 10.803 -2.025 -16.200 1.00 84.25 117 VAL A CA 1
ATOM 909 C C . VAL A 1 117 ? 10.822 -2.997 -15.019 1.00 84.25 117 VAL A C 1
ATOM 911 O O . VAL A 1 117 ? 10.548 -2.570 -13.899 1.00 84.25 117 VAL A O 1
ATOM 914 N N . ASP A 1 118 ? 11.214 -4.253 -15.245 1.00 88.56 118 ASP A N 1
ATOM 915 C CA . ASP A 1 118 ? 11.373 -5.262 -14.187 1.00 88.56 118 ASP A CA 1
ATOM 916 C C . ASP A 1 118 ? 12.397 -4.830 -13.128 1.00 88.56 118 ASP A C 1
ATOM 918 O O . ASP A 1 118 ? 12.134 -4.946 -11.932 1.00 88.56 118 ASP A O 1
ATOM 922 N N . ASP A 1 119 ? 13.514 -4.224 -13.540 1.00 90.50 119 ASP A N 1
ATOM 923 C CA . ASP A 1 119 ? 14.520 -3.675 -12.620 1.00 90.50 119 ASP A CA 1
ATOM 924 C C . ASP A 1 119 ? 13.980 -2.530 -11.747 1.00 90.50 119 ASP A C 1
ATOM 926 O O . ASP A 1 119 ? 14.393 -2.353 -10.595 1.00 90.50 119 ASP A O 1
ATOM 930 N N . ILE A 1 120 ? 13.092 -1.696 -12.303 1.00 90.75 120 ILE A N 1
ATOM 931 C CA . ILE A 1 120 ? 12.455 -0.610 -11.549 1.00 90.75 120 ILE A CA 1
ATOM 932 C C . ILE A 1 120 ? 11.464 -1.212 -10.562 1.00 90.75 120 ILE A C 1
ATOM 934 O O . ILE A 1 120 ? 11.553 -0.914 -9.373 1.00 90.75 120 ILE A O 1
ATOM 938 N N . ARG A 1 121 ? 10.577 -2.093 -11.030 1.00 92.50 121 ARG A N 1
ATOM 939 C CA . ARG A 1 121 ? 9.573 -2.753 -10.194 1.00 92.50 121 ARG A CA 1
ATOM 940 C C . ARG A 1 121 ? 10.212 -3.567 -9.071 1.00 92.50 121 ARG A C 1
ATOM 942 O O . ARG A 1 121 ? 9.739 -3.506 -7.943 1.00 92.50 121 ARG A O 1
ATOM 949 N N . GLN A 1 122 ? 11.325 -4.250 -9.339 1.00 94.81 122 GLN A N 1
ATOM 950 C CA . GLN A 1 122 ? 12.119 -4.934 -8.317 1.00 94.81 122 GLN A CA 1
ATOM 951 C C . GLN A 1 122 ? 12.553 -3.970 -7.211 1.00 94.81 122 GLN A C 1
ATOM 953 O O . GLN A 1 122 ? 12.402 -4.263 -6.027 1.00 94.81 122 GLN A O 1
ATOM 958 N N . ALA A 1 123 ? 13.091 -2.808 -7.582 1.00 94.31 123 ALA A N 1
ATOM 959 C CA . ALA A 1 123 ? 13.524 -1.816 -6.608 1.00 94.31 123 ALA A CA 1
ATOM 960 C C . ALA A 1 123 ? 12.349 -1.217 -5.819 1.00 94.31 123 ALA A C 1
ATOM 962 O O . ALA A 1 123 ? 12.485 -0.977 -4.621 1.00 94.31 123 ALA A O 1
ATOM 963 N N . GLU A 1 124 ? 11.204 -0.994 -6.467 1.00 95.12 124 GLU A N 1
ATOM 964 C CA . GLU A 1 124 ? 9.975 -0.539 -5.809 1.00 95.12 124 GLU A CA 1
ATOM 965 C C . GLU A 1 124 ? 9.460 -1.579 -4.803 1.00 95.12 124 GLU A C 1
ATOM 967 O O . GLU A 1 124 ? 9.151 -1.221 -3.669 1.00 95.12 124 GLU A O 1
ATOM 972 N N . LEU A 1 125 ? 9.455 -2.863 -5.174 1.00 95.62 125 LEU A N 1
ATOM 973 C CA . LEU A 1 125 ? 9.059 -3.981 -4.315 1.00 95.62 125 LEU A CA 1
ATOM 974 C C . LEU A 1 125 ? 9.956 -4.085 -3.078 1.00 95.62 125 LEU A C 1
ATOM 976 O O . LEU A 1 125 ? 9.452 -4.096 -1.955 1.00 95.62 125 LEU A O 1
ATOM 980 N N . LEU A 1 126 ? 11.279 -4.082 -3.261 1.00 95.75 126 LEU A N 1
ATOM 981 C CA . LEU A 1 126 ? 12.231 -4.116 -2.146 1.00 95.75 126 LEU A CA 1
ATOM 982 C C . LEU A 1 126 ? 12.072 -2.895 -1.231 1.00 95.75 126 LEU A C 1
ATOM 984 O O . LEU A 1 126 ? 12.156 -3.004 -0.008 1.00 95.75 126 LEU A O 1
ATOM 988 N N . GLN A 1 127 ? 11.799 -1.723 -1.807 1.00 95.81 127 GLN A N 1
ATOM 989 C CA . GLN A 1 127 ? 11.524 -0.521 -1.030 1.00 95.81 127 GLN A CA 1
ATOM 990 C C . GLN A 1 127 ? 10.208 -0.635 -0.240 1.00 95.81 127 GLN A C 1
ATOM 992 O O . GLN A 1 127 ? 10.151 -0.203 0.912 1.00 95.81 127 GLN A O 1
ATOM 997 N N . THR A 1 128 ? 9.169 -1.242 -0.819 1.00 95.62 128 THR A N 1
ATOM 998 C CA . THR A 1 128 ? 7.917 -1.561 -0.122 1.00 95.62 128 THR A CA 1
ATOM 999 C C . THR A 1 128 ? 8.147 -2.520 1.044 1.00 95.62 128 THR A C 1
ATOM 1001 O O . THR A 1 128 ? 7.677 -2.233 2.146 1.00 95.62 128 THR A O 1
ATOM 1004 N N . ALA A 1 129 ? 8.898 -3.605 0.838 1.00 94.56 129 ALA A N 1
ATOM 1005 C CA . ALA A 1 129 ? 9.246 -4.552 1.896 1.00 94.56 129 ALA A CA 1
ATOM 1006 C C . ALA A 1 129 ? 10.003 -3.853 3.037 1.00 94.56 129 ALA A C 1
ATOM 1008 O O . ALA A 1 129 ? 9.635 -3.980 4.204 1.00 94.56 129 ALA A O 1
ATOM 1009 N N . ALA A 1 130 ? 10.982 -3.003 2.709 1.00 93.94 130 ALA A N 1
ATOM 1010 C CA . ALA A 1 130 ? 11.709 -2.218 3.704 1.00 93.94 130 ALA A CA 1
ATOM 1011 C C . ALA A 1 130 ? 10.790 -1.285 4.515 1.00 93.94 130 ALA A C 1
ATOM 1013 O O . ALA A 1 130 ? 10.935 -1.184 5.734 1.00 93.94 130 ALA A O 1
ATOM 1014 N N . TRP A 1 131 ? 9.814 -0.622 3.882 1.00 93.69 131 TRP A N 1
ATOM 1015 C CA . TRP A 1 131 ? 8.836 0.208 4.601 1.00 93.69 131 TRP A CA 1
ATOM 1016 C C . TRP A 1 131 ? 7.934 -0.607 5.531 1.00 93.69 131 TRP A C 1
ATOM 1018 O O . TRP A 1 131 ? 7.639 -0.143 6.633 1.00 93.69 131 TRP A O 1
ATOM 1028 N N . ALA A 1 132 ? 7.525 -1.805 5.112 1.00 92.81 132 ALA A N 1
ATOM 1029 C CA . ALA A 1 132 ? 6.734 -2.720 5.931 1.00 92.81 132 ALA A CA 1
ATOM 1030 C C . ALA A 1 132 ? 7.526 -3.250 7.138 1.00 92.81 132 ALA A C 1
ATOM 1032 O O . ALA A 1 132 ? 6.982 -3.361 8.230 1.00 92.81 132 ALA A O 1
ATOM 1033 N N . GLN A 1 133 ? 8.827 -3.495 6.982 1.00 91.56 133 GLN A N 1
ATOM 1034 C CA . GLN A 1 133 ? 9.698 -3.864 8.102 1.00 91.56 133 GLN A CA 1
ATOM 1035 C C . GLN A 1 133 ? 9.961 -2.679 9.040 1.00 91.56 133 GLN A C 1
ATOM 1037 O O . GLN A 1 133 ? 9.964 -2.832 10.257 1.00 91.56 133 GLN A O 1
ATOM 1042 N N . THR A 1 134 ? 10.095 -1.465 8.497 1.00 91.19 134 THR A N 1
ATOM 1043 C CA . THR A 1 134 ? 10.345 -0.250 9.297 1.00 91.19 134 THR A CA 1
ATOM 1044 C C . THR A 1 134 ? 9.257 -0.004 10.344 1.00 91.19 134 THR A C 1
ATOM 1046 O O . THR A 1 134 ? 9.551 0.519 11.412 1.00 91.19 134 THR A O 1
ATOM 1049 N N . VAL A 1 135 ? 7.995 -0.360 10.067 1.00 89.75 135 VAL A N 1
ATOM 1050 C CA . VAL A 1 135 ? 6.908 -0.141 11.040 1.00 89.75 135 VAL A CA 1
ATOM 1051 C C . VAL A 1 135 ? 6.953 -1.091 12.237 1.00 89.75 135 VAL A C 1
ATOM 1053 O O . VAL A 1 135 ? 6.288 -0.818 13.232 1.00 89.75 135 VAL A O 1
ATOM 1056 N N . LEU A 1 136 ? 7.727 -2.175 12.147 1.00 90.12 136 LEU A N 1
ATOM 1057 C CA . LEU A 1 136 ? 7.928 -3.137 13.228 1.00 90.12 136 LEU A CA 1
ATOM 1058 C C . LEU A 1 136 ? 9.053 -2.728 14.185 1.00 90.12 136 LEU A C 1
ATOM 1060 O O . LEU A 1 136 ? 9.135 -3.288 15.272 1.00 90.12 136 LEU A O 1
ATOM 1064 N N . ASP A 1 137 ? 9.902 -1.772 13.802 1.00 88.81 137 ASP A N 1
ATOM 1065 C CA . ASP A 1 137 ? 10.999 -1.267 14.630 1.00 88.81 137 ASP A CA 1
ATOM 1066 C C . ASP A 1 137 ? 10.534 -0.045 15.451 1.00 88.81 137 ASP A C 1
ATOM 1068 O O . ASP A 1 137 ? 10.357 1.039 14.877 1.00 88.81 137 ASP A O 1
ATOM 1072 N N . PRO A 1 138 ? 10.354 -0.174 16.785 1.00 83.62 138 PRO A N 1
ATOM 1073 C CA . PRO A 1 138 ? 9.900 0.915 17.648 1.00 83.62 138 PRO A CA 1
ATOM 1074 C C . PRO A 1 138 ? 10.794 2.153 17.580 1.00 83.62 138 PRO A C 1
ATOM 1076 O O . PRO A 1 138 ? 10.282 3.273 17.616 1.00 83.62 138 PRO A O 1
ATOM 1079 N N . GLU A 1 139 ? 12.111 1.982 17.441 1.00 87.38 139 GLU A N 1
ATOM 1080 C CA . GLU A 1 139 ? 13.052 3.101 17.351 1.00 87.38 139 GLU A CA 1
ATOM 1081 C C . GLU A 1 139 ? 12.842 3.866 16.041 1.00 87.38 139 GLU A C 1
ATOM 1083 O O . GLU A 1 139 ? 12.730 5.097 16.035 1.00 87.38 139 GLU A O 1
ATOM 1088 N N . ALA A 1 140 ? 12.667 3.143 14.932 1.00 84.25 140 ALA A N 1
ATOM 1089 C CA . ALA A 1 140 ? 12.397 3.744 13.629 1.00 84.25 140 ALA A CA 1
ATOM 1090 C C . ALA A 1 140 ? 11.036 4.463 13.562 1.00 84.25 140 ALA A C 1
ATOM 1092 O O . ALA A 1 140 ? 10.867 5.395 12.767 1.00 84.25 140 ALA A O 1
ATOM 1093 N N . VAL A 1 141 ? 10.068 4.077 14.403 1.00 83.75 141 VAL A N 1
ATOM 1094 C CA . VAL A 1 141 ? 8.754 4.737 14.504 1.00 83.75 141 VAL A CA 1
ATOM 1095 C C . VAL A 1 141 ? 8.607 5.692 15.692 1.00 83.75 141 VAL A C 1
ATOM 1097 O O . VAL A 1 141 ? 7.482 6.115 15.987 1.00 83.75 141 VAL A O 1
ATOM 1100 N N . GLY A 1 142 ? 9.715 6.086 16.328 1.00 84.19 142 GLY A N 1
ATOM 1101 C CA . GLY A 1 142 ? 9.742 7.128 17.358 1.00 84.19 142 GLY A CA 1
ATOM 1102 C C . GLY A 1 142 ? 9.231 6.674 18.726 1.00 84.19 142 GLY A C 1
ATOM 1103 O O . GLY A 1 142 ? 8.499 7.414 19.382 1.00 84.19 142 GLY A O 1
ATOM 1104 N N . GLY A 1 143 ? 9.572 5.452 19.133 1.00 82.50 143 GLY A N 1
ATOM 1105 C CA . GLY A 1 143 ? 9.220 4.856 20.425 1.00 82.50 143 GLY A CA 1
ATOM 1106 C C . GLY A 1 143 ? 7.771 4.374 20.530 1.00 82.50 143 GLY A C 1
ATOM 1107 O O . GLY A 1 143 ? 7.300 4.078 21.628 1.00 82.50 143 GLY A O 1
ATOM 1108 N N . ARG A 1 144 ? 7.034 4.321 19.413 1.00 84.56 144 ARG A N 1
ATOM 1109 C CA . ARG A 1 144 ? 5.665 3.784 19.379 1.00 84.56 144 ARG A CA 1
ATOM 1110 C C . ARG A 1 144 ? 5.704 2.257 19.385 1.00 84.56 144 ARG A C 1
ATOM 1112 O O . ARG A 1 144 ? 6.617 1.662 18.821 1.00 84.56 144 ARG A O 1
ATOM 1119 N N . SER A 1 145 ? 4.697 1.632 19.992 1.00 85.12 145 SER A N 1
ATOM 1120 C CA . SER A 1 145 ? 4.517 0.180 19.919 1.00 85.12 145 SER A CA 1
ATOM 1121 C C . SER A 1 145 ? 4.405 -0.277 18.464 1.00 85.12 145 SER A C 1
ATOM 1123 O O . SER A 1 145 ? 3.753 0.388 17.654 1.00 85.12 145 SER A O 1
ATOM 1125 N N . ALA A 1 146 ? 5.038 -1.408 18.155 1.00 91.06 146 ALA A N 1
ATOM 1126 C CA . ALA A 1 146 ? 4.873 -2.074 16.871 1.00 91.06 146 ALA A CA 1
ATOM 1127 C C . ALA A 1 146 ? 3.397 -2.476 16.668 1.00 91.06 146 ALA A C 1
ATOM 1129 O O . ALA A 1 146 ? 2.700 -2.740 17.652 1.00 91.06 146 ALA A O 1
ATOM 1130 N N . PRO A 1 147 ? 2.902 -2.501 15.419 1.00 93.62 147 PRO A N 1
ATOM 1131 C CA . PRO A 1 147 ? 1.566 -2.999 15.126 1.00 93.62 147 PRO A CA 1
ATOM 1132 C C . PRO A 1 147 ? 1.474 -4.509 15.388 1.00 93.62 147 PRO A C 1
ATOM 1134 O O . PRO A 1 147 ? 2.443 -5.239 15.190 1.00 93.62 147 PRO A O 1
ATOM 1137 N N . ASP A 1 148 ? 0.283 -4.975 15.755 1.00 94.44 148 ASP A N 1
ATOM 1138 C CA . ASP A 1 148 ? -0.048 -6.394 15.913 1.00 94.44 148 ASP A CA 1
ATOM 1139 C C . ASP A 1 148 ? -0.065 -7.134 14.563 1.00 94.44 148 ASP A C 1
ATOM 1141 O O . ASP A 1 148 ? 0.177 -8.338 14.501 1.00 94.44 148 ASP A O 1
ATOM 1145 N N . ALA A 1 149 ? -0.328 -6.418 13.462 1.00 94.06 149 ALA A N 1
ATOM 1146 C CA . ALA A 1 149 ? -0.219 -6.953 12.107 1.00 94.06 149 ALA A CA 1
ATOM 1147 C C . ALA A 1 149 ? 0.244 -5.901 11.091 1.00 94.06 149 ALA A C 1
ATOM 1149 O O . ALA A 1 149 ? -0.070 -4.712 11.187 1.00 94.06 149 ALA A O 1
ATOM 1150 N N . VAL A 1 150 ? 0.945 -6.359 10.054 1.00 94.94 150 VAL A N 1
ATOM 1151 C CA . VAL A 1 150 ? 1.345 -5.538 8.905 1.00 94.94 150 VAL A CA 1
ATOM 1152 C C . VAL A 1 150 ? 0.755 -6.148 7.646 1.00 94.94 150 VAL A C 1
ATOM 1154 O O . VAL A 1 150 ? 0.999 -7.311 7.343 1.00 94.94 150 VAL A O 1
ATOM 1157 N N . VAL A 1 151 ? -0.008 -5.353 6.903 1.00 96.00 151 VAL A N 1
ATOM 1158 C CA . VAL A 1 151 ? -0.615 -5.765 5.638 1.00 96.00 151 VAL A CA 1
ATOM 1159 C C . VAL A 1 151 ? -0.102 -4.859 4.534 1.00 96.00 151 VAL A C 1
ATOM 1161 O O . VAL A 1 151 ? -0.266 -3.638 4.580 1.00 96.00 151 VAL A O 1
ATOM 1164 N N . VAL A 1 152 ? 0.485 -5.467 3.508 1.00 96.25 152 VAL A N 1
ATOM 1165 C CA . VAL A 1 152 ? 0.908 -4.781 2.288 1.00 96.25 152 VAL A CA 1
ATOM 1166 C C . VAL A 1 152 ? 0.060 -5.296 1.137 1.00 96.25 152 VAL A C 1
ATOM 1168 O O . VAL A 1 152 ? 0.046 -6.489 0.846 1.00 96.25 152 VAL A O 1
ATOM 1171 N N . ALA A 1 153 ? -0.668 -4.402 0.480 1.00 95.44 153 ALA A N 1
ATOM 1172 C CA . ALA A 1 153 ? -1.594 -4.764 -0.581 1.00 95.44 153 ALA A CA 1
ATOM 1173 C C . ALA A 1 153 ? -1.602 -3.712 -1.685 1.00 95.44 153 ALA A C 1
ATOM 1175 O O . ALA A 1 153 ? -1.325 -2.537 -1.455 1.00 95.44 153 ALA A O 1
ATOM 1176 N N . GLY A 1 154 ? -1.984 -4.124 -2.886 1.00 95.56 154 GLY A N 1
ATOM 1177 C CA . GLY A 1 154 ? -2.205 -3.216 -3.996 1.00 95.56 154 GLY A CA 1
ATOM 1178 C C . GLY A 1 154 ? -1.841 -3.836 -5.328 1.00 95.56 154 GLY A C 1
ATOM 1179 O O . GLY A 1 154 ? -1.758 -5.057 -5.451 1.00 95.56 154 GLY A O 1
ATOM 1180 N N . ASP A 1 155 ? -1.640 -2.977 -6.319 1.00 95.19 155 ASP A N 1
ATOM 1181 C CA . ASP A 1 155 ? -1.270 -3.413 -7.658 1.00 95.19 155 ASP A CA 1
ATOM 1182 C C . ASP A 1 155 ? 0.254 -3.434 -7.803 1.00 95.19 155 ASP A C 1
ATOM 1184 O O . ASP A 1 155 ? 0.911 -2.392 -7.905 1.00 95.19 155 ASP A O 1
ATOM 1188 N N . TYR A 1 156 ? 0.811 -4.642 -7.800 1.00 94.38 156 TYR A N 1
ATOM 1189 C CA . TYR A 1 156 ? 2.240 -4.873 -7.978 1.00 94.38 156 TYR A CA 1
ATOM 1190 C C . TYR A 1 156 ? 2.664 -4.873 -9.451 1.00 94.38 156 TYR A C 1
ATOM 1192 O O . TYR A 1 156 ? 3.859 -4.822 -9.718 1.00 94.38 156 TYR A O 1
ATOM 1200 N N . ASN A 1 157 ? 1.727 -4.907 -10.409 1.00 92.62 157 ASN A N 1
ATOM 1201 C CA . ASN A 1 157 ? 2.015 -5.031 -11.841 1.00 92.62 157 ASN A CA 1
ATOM 1202 C C . ASN A 1 157 ? 2.921 -6.233 -12.201 1.00 92.62 157 ASN A C 1
ATOM 1204 O O . ASN A 1 157 ? 3.662 -6.200 -13.186 1.00 92.62 157 ASN A O 1
ATOM 1208 N N . CYS A 1 158 ? 2.854 -7.309 -11.413 1.00 92.25 158 CYS A N 1
ATOM 1209 C CA . CYS A 1 158 ? 3.488 -8.599 -11.679 1.00 92.25 158 CYS A CA 1
ATOM 1210 C C . CYS A 1 158 ? 2.547 -9.750 -11.293 1.00 92.25 158 CYS A C 1
ATOM 1212 O O . CYS A 1 158 ? 1.581 -9.570 -10.550 1.00 92.25 158 CYS A O 1
ATOM 1214 N N . GLY A 1 159 ? 2.816 -10.941 -11.819 1.00 92.00 159 GLY A N 1
ATOM 1215 C CA . GLY A 1 159 ? 2.043 -12.144 -11.536 1.00 92.00 159 GLY A CA 1
ATOM 1216 C C . GLY A 1 159 ? 2.701 -13.401 -12.107 1.00 92.00 159 GLY A C 1
ATOM 1217 O O . GLY A 1 159 ? 3.705 -13.311 -12.815 1.00 92.00 159 GLY A O 1
ATOM 1218 N N . PRO A 1 160 ? 2.112 -14.587 -11.886 1.00 91.50 160 PRO A N 1
ATOM 1219 C CA . PRO A 1 160 ? 2.709 -15.863 -12.295 1.00 91.50 160 PRO A CA 1
ATOM 1220 C C . PRO A 1 160 ? 2.908 -16.012 -13.816 1.00 91.50 160 PRO A C 1
ATOM 1222 O O . PRO A 1 160 ? 3.641 -16.892 -14.251 1.00 91.50 160 PRO A O 1
ATOM 1225 N N . GLY A 1 161 ? 2.270 -15.164 -14.634 1.00 87.25 161 GLY A N 1
ATOM 1226 C CA . GLY A 1 161 ? 2.434 -15.133 -16.094 1.00 87.25 161 GLY A CA 1
ATOM 1227 C C . GLY A 1 161 ? 3.019 -13.834 -16.662 1.00 87.25 161 GLY A C 1
ATOM 1228 O O . GLY A 1 161 ? 3.081 -13.692 -17.879 1.00 87.25 161 GLY A O 1
ATOM 1229 N N . SER A 1 162 ? 3.407 -12.869 -15.822 1.00 84.88 162 SER A N 1
ATOM 1230 C CA . SER A 1 162 ? 3.910 -11.558 -16.259 1.00 84.88 162 SER A CA 1
ATOM 1231 C C . SER A 1 162 ? 4.914 -11.022 -15.254 1.00 84.88 162 SER A C 1
ATOM 1233 O O . SER A 1 162 ? 4.575 -10.882 -14.081 1.00 84.88 162 SER A O 1
ATOM 1235 N N . SER A 1 163 ? 6.122 -10.674 -15.707 1.00 87.56 163 SER A N 1
ATOM 1236 C CA . SER A 1 163 ? 7.214 -10.270 -14.811 1.00 87.56 163 SER A CA 1
ATOM 1237 C C . SER A 1 163 ? 7.435 -11.292 -13.676 1.00 87.56 163 SER A C 1
ATOM 1239 O O . SER A 1 163 ? 7.360 -10.991 -12.483 1.00 87.56 163 SER A O 1
ATOM 1241 N N . VAL A 1 164 ? 7.645 -12.555 -14.069 1.00 91.81 164 VAL A N 1
ATOM 1242 C CA . VAL A 1 164 ? 7.665 -13.713 -13.154 1.00 91.81 164 VAL A CA 1
ATOM 1243 C C . VAL A 1 164 ? 8.728 -13.561 -12.065 1.00 91.81 164 VAL A C 1
ATOM 1245 O O . VAL A 1 164 ? 8.430 -13.811 -10.905 1.00 91.81 164 VAL A O 1
ATOM 1248 N N . GLY A 1 165 ? 9.920 -13.052 -12.393 1.00 92.69 165 GLY A N 1
ATOM 1249 C CA . GLY A 1 165 ? 10.971 -12.828 -11.394 1.00 92.69 165 GLY A CA 1
ATOM 1250 C C . GLY A 1 165 ? 10.584 -11.807 -10.314 1.00 92.69 165 GLY A C 1
ATOM 1251 O O . GLY A 1 165 ? 10.919 -11.986 -9.147 1.00 92.69 165 GLY A O 1
ATOM 1252 N N . ASN A 1 166 ? 9.822 -10.758 -10.658 1.00 94.62 166 ASN A N 1
ATOM 1253 C CA . ASN A 1 166 ? 9.287 -9.841 -9.647 1.00 94.62 166 ASN A CA 1
ATOM 1254 C C . ASN A 1 166 ? 8.172 -10.491 -8.817 1.00 94.62 166 ASN A C 1
ATOM 1256 O O . ASN A 1 166 ? 8.037 -10.173 -7.639 1.00 94.62 166 ASN A O 1
ATOM 1260 N N . TYR A 1 167 ? 7.375 -11.382 -9.410 1.00 95.25 167 TYR A N 1
ATOM 1261 C CA . TYR A 1 167 ? 6.354 -12.132 -8.680 1.00 95.25 167 TYR A CA 1
ATOM 1262 C C . TYR A 1 167 ? 6.967 -13.140 -7.696 1.00 95.25 167 TYR A C 1
ATOM 1264 O O . TYR A 1 167 ? 6.542 -13.206 -6.548 1.00 95.25 167 TYR A O 1
ATOM 1272 N N . GLU A 1 168 ? 8.007 -13.869 -8.098 1.00 95.56 168 GLU A N 1
ATOM 1273 C CA . GLU A 1 168 ? 8.751 -14.773 -7.212 1.00 95.56 168 GLU A CA 1
ATOM 1274 C C . GLU A 1 168 ? 9.386 -14.012 -6.043 1.00 95.56 168 GLU A C 1
ATOM 1276 O O . GLU A 1 168 ? 9.256 -14.427 -4.892 1.00 95.56 168 GLU A O 1
ATOM 1281 N N . LEU A 1 169 ? 9.990 -12.850 -6.315 1.00 95.12 169 LEU A N 1
ATOM 1282 C CA . LEU A 1 169 ? 10.522 -11.980 -5.266 1.00 95.12 169 LEU A CA 1
ATOM 1283 C C . LEU A 1 169 ? 9.426 -11.485 -4.307 1.00 95.12 169 LEU A C 1
ATOM 1285 O O . LEU A 1 169 ? 9.652 -11.436 -3.101 1.00 95.12 169 LEU A O 1
ATOM 1289 N N . LEU A 1 170 ? 8.238 -11.135 -4.818 1.00 94.81 170 LEU A N 1
ATOM 1290 C CA . LEU A 1 170 ? 7.101 -10.725 -3.984 1.00 94.81 170 LEU A CA 1
ATOM 1291 C C . LEU A 1 170 ? 6.727 -11.822 -2.984 1.00 94.81 170 LEU A C 1
ATOM 1293 O O . LEU A 1 170 ? 6.529 -11.532 -1.804 1.00 94.81 170 LEU A O 1
ATOM 1297 N N . LEU A 1 171 ? 6.637 -13.068 -3.456 1.00 94.25 171 LEU A N 1
ATOM 1298 C CA . LEU A 1 171 ? 6.334 -14.217 -2.605 1.00 94.25 171 LEU A CA 1
ATOM 1299 C C . LEU A 1 171 ? 7.435 -14.431 -1.560 1.00 94.25 171 LEU A C 1
ATOM 1301 O O . LEU A 1 171 ? 7.127 -14.573 -0.380 1.00 94.25 171 LEU A O 1
ATOM 1305 N N . GLN A 1 172 ? 8.704 -14.366 -1.971 1.00 93.38 172 GLN A N 1
ATOM 1306 C CA . GLN A 1 172 ? 9.845 -14.538 -1.073 1.00 93.38 172 GLN A CA 1
ATOM 1307 C C . GLN A 1 172 ? 9.856 -13.508 0.070 1.00 93.38 172 GLN A C 1
ATOM 1309 O O . GLN A 1 172 ? 9.999 -13.877 1.237 1.00 93.38 172 GLN A O 1
ATOM 1314 N N . GLU A 1 173 ? 9.680 -12.221 -0.241 1.00 90.62 173 GLU A N 1
ATOM 1315 C CA . GLU A 1 173 ? 9.653 -11.154 0.771 1.00 90.62 173 GLU A CA 1
ATOM 1316 C C . GLU A 1 173 ? 8.436 -11.274 1.708 1.00 90.62 173 GLU A C 1
ATOM 1318 O O . GLU A 1 173 ? 8.531 -10.981 2.906 1.00 90.62 173 GLU A O 1
ATOM 1323 N N . GLY A 1 174 ? 7.299 -11.750 1.188 1.00 85.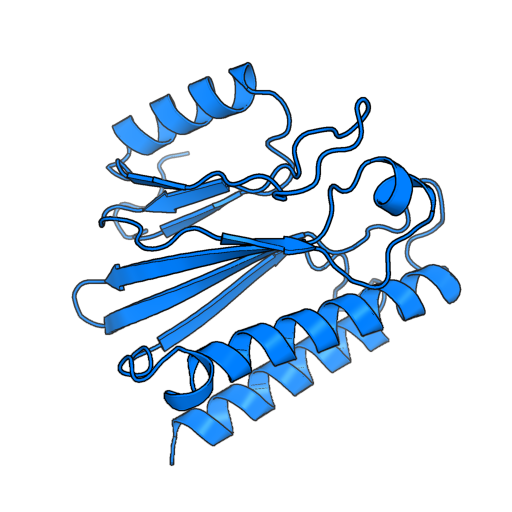38 174 GLY A N 1
ATOM 1324 C CA . GLY A 1 174 ? 6.114 -12.067 1.987 1.00 85.38 174 GLY A CA 1
ATOM 1325 C C . GLY A 1 174 ? 6.367 -13.203 2.983 1.00 85.38 174 GLY A C 1
ATOM 1326 O O . GLY A 1 174 ? 6.148 -13.035 4.182 1.00 85.38 174 GLY A O 1
ATOM 1327 N N . GLU A 1 175 ? 6.901 -14.332 2.512 1.00 80.81 175 GLU A N 1
ATOM 1328 C CA . GLU A 1 175 ? 7.193 -15.510 3.342 1.00 80.81 175 GLU A CA 1
ATOM 1329 C C . GLU A 1 175 ? 8.250 -15.228 4.420 1.00 80.81 175 GLU A C 1
ATOM 1331 O O . GLU A 1 175 ? 8.101 -15.647 5.573 1.00 80.81 175 GLU A O 1
ATOM 1336 N N . HIS A 1 176 ? 9.311 -14.490 4.078 1.00 69.81 176 HIS A N 1
ATOM 1337 C CA . HIS A 1 176 ? 10.336 -14.072 5.039 1.00 69.81 176 HIS A CA 1
ATOM 1338 C C . HIS A 1 176 ? 9.743 -13.229 6.179 1.00 69.81 176 HIS A C 1
ATOM 1340 O O . HIS A 1 176 ? 10.147 -13.370 7.337 1.00 69.81 176 HIS A O 1
ATOM 1346 N N . SER A 1 177 ? 8.758 -12.383 5.867 1.00 61.91 177 SER A N 1
ATOM 1347 C CA . SER A 1 177 ? 8.098 -11.518 6.846 1.00 61.91 177 SER A CA 1
ATOM 1348 C C . SER A 1 177 ? 7.216 -12.310 7.822 1.00 61.91 177 SER A C 1
ATOM 1350 O O . SER A 1 177 ? 7.210 -12.013 9.017 1.00 61.91 177 SER A O 1
ATOM 1352 N N . GLU A 1 178 ? 6.539 -13.368 7.362 1.00 62.00 178 GLU A N 1
ATOM 1353 C CA . GLU A 1 178 ? 5.731 -14.234 8.235 1.00 62.00 178 GLU A CA 1
ATOM 1354 C C . GLU A 1 178 ? 6.580 -15.039 9.230 1.00 62.00 178 GLU A C 1
ATOM 1356 O O . GLU A 1 178 ? 6.181 -15.245 10.378 1.00 62.00 178 GLU A O 1
ATOM 1361 N N . GLN A 1 179 ? 7.770 -15.489 8.821 1.00 58.47 179 GLN A N 1
ATOM 1362 C CA . GLN A 1 179 ? 8.670 -16.243 9.703 1.00 58.47 179 GLN A CA 1
ATOM 1363 C C . GLN A 1 179 ? 9.268 -15.373 10.818 1.00 58.47 179 GLN A C 1
ATOM 1365 O O . GLN A 1 179 ? 9.542 -15.884 11.907 1.00 58.47 179 GLN A O 1
ATOM 1370 N N . GLY A 1 180 ? 9.451 -14.073 10.565 1.00 55.44 180 GLY A N 1
ATOM 1371 C CA . GLY A 1 180 ? 9.908 -13.097 11.558 1.00 55.44 180 GLY A CA 1
ATOM 1372 C C . GLY A 1 180 ? 8.850 -12.743 12.608 1.00 55.44 180 GLY A C 1
ATOM 1373 O O . GLY A 1 180 ? 9.205 -12.528 13.760 1.00 55.44 180 GLY A O 1
ATOM 1374 N N . GLN A 1 181 ? 7.562 -12.746 12.242 1.00 49.34 181 GLN A N 1
ATOM 1375 C CA . GLN A 1 181 ? 6.443 -12.438 13.151 1.00 49.34 181 GLN A CA 1
ATOM 1376 C C . GLN A 1 181 ? 6.054 -13.594 14.091 1.00 49.34 181 GLN A C 1
ATOM 1378 O O . GLN A 1 181 ? 5.340 -13.377 15.065 1.00 49.34 181 GLN A O 1
ATOM 1383 N N . ARG A 1 182 ? 6.495 -14.830 13.816 1.00 45.38 182 ARG A N 1
ATOM 1384 C CA . ARG A 1 182 ? 6.193 -16.023 14.638 1.00 45.38 182 ARG A CA 1
ATOM 1385 C C . ARG A 1 182 ? 7.232 -16.326 15.730 1.00 45.38 182 ARG A C 1
ATOM 1387 O O . ARG A 1 182 ? 7.179 -17.410 16.314 1.00 45.38 182 ARG A O 1
ATOM 1394 N N . ARG A 1 183 ? 8.192 -15.433 15.974 1.00 35.28 183 ARG A N 1
ATOM 1395 C CA . ARG A 1 183 ? 9.219 -15.567 17.021 1.00 35.28 183 ARG A CA 1
ATOM 1396 C C . ARG A 1 183 ? 8.990 -14.558 18.132 1.00 35.28 183 ARG A C 1
ATOM 1398 O O . ARG A 1 183 ? 9.279 -14.935 19.287 1.00 35.28 183 ARG A O 1
#

Secondary structure (DSSP, 8-state):
-PPPTT--EEEE----SHHHHHHHHHHHHHTT--EEE----SS--TT------EEEESSPPEEEEEEE-SS--HHHHHHT--EEEEEEEEETTTEEEEEEEEE----TTS-TT-HHHHHHHHHHHHHHHHHHHHTT-TTTTTSPPPPSEEEEEEE-S-BTTBSHHHHHHHHHHHHHHHHHHT-

pLDDT: mean 85.57, std 14.37, range [35.28, 98.19]

F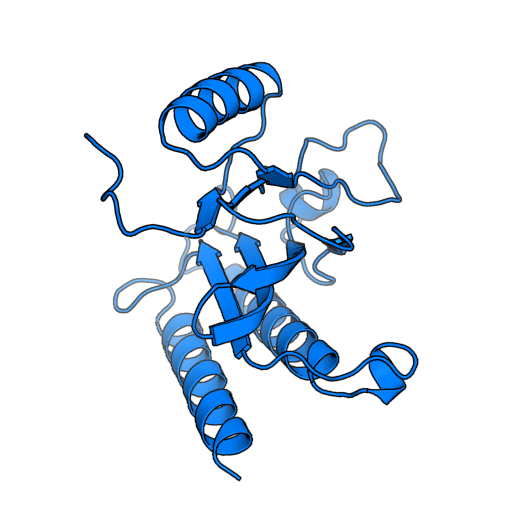oldseek 3Di:
DQDPLPDFKDKWAQQFDPVSVVVVQVVCVVNQQNEKDADAAPDFDPQATGLRIMMTGNFYWPDWDWDFQPFDAPVCVVNSRFTWTWTWTQDPPQGIEIEIEGAADCNPPDHSQDVVSLVRLLSRLVVLLVVQVLLCDCVSVPNDHRGSYYYYDYHSNDDCVTSNVSVVVNVVSVVVVVVVSVD

Organism: NCBI:txid1034831

Radius of gyration: 16.58 Å; chains: 1; bounding box: 38×38×43 Å

Sequence (183 aa):
EETPADVDVVCFQELYHPHHFARVAEVMRSKGLVHSARQQPPRRSRMCIHNGLAIFSKTPLKSPRFLLFTRAHWVERYFGTKGALIVETEIPGIGLVSLTNVHLTAGGASNANNPGVDDIRQAELLQTAAWAQTVLDPEAVGGRSAPDAVVVAGDYNCGPGSSVGNYELLLQEGEHSEQGQRR

InterPro domains:
  IPR005135 Endonuclease/exonuclease/phosphatase [PF03372] (6-164)
  IPR036691 Endonuclease/exonuclease/phosphatase superfamily [G3DSA:3.60.10.10] (1-182)
  IPR036691 Endonuclease/exonuclease/phosphatase superfamily [SSF56219] (6-164)
  IPR038772 Sphingomyelinase C/Sphingomyelin phosphodiesterase 2-like [PTHR16320] (3-163)